Protein AF-A0A377V0X4-F1 (afdb_monomer)

Sequence (233 aa):
MSMSSIPSSSPGGKRYGWVEKIGNKVPHPFLLFIYLIAVLIAATAILSALNVGVQNPTDGSRVVVKNLLSVEGLHWFLPNVIKNFSGFAPLGAILALVLGAGFAERVGLLPALMVKMASHVSARYASYMVLFIAFFSHISSDAALVIMPPLGALMFLAVGRHPVAGLLAAIAGVGCGFTANLLIVTTDVLLSGISTEAAKVHRCLFARQRDRQLVLYGDLGDRSDARRRTDHR

Foldseek 3Di:
DDPPDDDPPDPPCPVVVVVVVVVVVDPDVVVVVVVVVVVLLVVLQVQQVVQDWDQQPQPRDTHTRHHCPDPVNVVVCPVCVVVCVVVQQLPVVLVVQCVVLVVCLVVVNLVVVLLVLLPDDELVCLLVSLLVSLLASCSNPPVSQVRSLQSQLVSQVVNVHHSVSRNVSSNVSVVVNNPPHPDDHSVNSNVVSVVVVVVVVVVVSVVSNVVRVVVVVVVVVVVVVVVVVVVPD

Solvent-accessible surface area (backbone atoms only — not comparable to full-atom values): 12883 Å² total; per-residue (Å²): 134,82,84,75,80,80,81,86,80,58,95,66,47,69,62,58,52,48,52,50,55,53,60,73,65,59,69,60,70,71,55,51,53,53,50,52,52,54,50,48,41,53,48,26,40,56,41,29,76,68,66,45,61,47,66,37,88,53,82,66,47,75,49,61,51,69,32,45,80,41,73,70,25,42,69,49,45,66,70,40,52,60,53,52,60,76,63,34,67,29,58,63,57,35,55,58,48,50,53,52,46,49,49,40,46,74,73,41,51,47,63,51,48,54,54,58,68,54,71,77,62,53,64,90,49,42,72,60,48,34,33,51,52,23,19,52,30,50,67,46,56,68,54,32,76,68,49,35,31,61,49,18,17,49,48,24,45,76,53,77,41,66,30,67,60,22,22,50,43,11,48,52,18,45,70,73,20,73,88,49,62,94,61,94,41,68,66,54,48,41,52,53,28,52,51,48,58,57,42,50,69,54,42,64,54,49,56,50,33,52,56,48,52,52,52,54,51,51,55,51,53,53,54,54,53,56,51,59,66,62,76,75,112

Nearest PDB structures (foldseek):
  4r0c-assembly1_C  TM=9.339E-01  e=1.356E-08  Alcanivorax borkumensis SK2
  4r0c-assembly1_B  TM=9.119E-01  e=3.317E-08  Alcanivorax borkumensis SK2
  4r1i-assembly1_B  TM=9.341E-01  e=1.983E-07  Neisseria gonorrhoeae FA19

Mean predicted aligned error: 11.99 Å

Structure (mmCIF, N/CA/C/O backbone):
data_AF-A0A377V0X4-F1
#
_entry.id   AF-A0A377V0X4-F1
#
loop_
_atom_site.group_PDB
_atom_site.id
_atom_site.type_symbol
_atom_site.label_atom_id
_atom_site.label_alt_id
_atom_site.label_comp_id
_atom_site.label_asym_id
_atom_site.label_entity_id
_atom_site.label_seq_id
_atom_site.pdbx_PDB_ins_code
_atom_site.Cartn_x
_atom_site.Cartn_y
_atom_site.Cartn_z
_atom_site.occupancy
_atom_site.B_iso_or_equiv
_atom_site.auth_seq_id
_atom_site.auth_comp_id
_atom_site.auth_asym_id
_atom_site.auth_atom_id
_atom_site.pdbx_PDB_model_num
ATOM 1 N N . MET A 1 1 ? -17.632 -39.925 18.065 1.00 40.75 1 MET A N 1
ATOM 2 C CA . MET A 1 1 ? -18.553 -38.920 17.494 1.00 40.75 1 MET A CA 1
ATOM 3 C C . MET A 1 1 ? -18.013 -38.531 16.132 1.00 40.75 1 MET A C 1
ATOM 5 O O . MET A 1 1 ? -16.917 -37.998 16.047 1.00 40.75 1 MET A O 1
ATOM 9 N N . SER A 1 2 ? -18.717 -38.964 15.088 1.00 37.25 2 SER A N 1
ATOM 10 C CA . SER A 1 2 ? -18.337 -38.825 13.681 1.00 37.25 2 SER A CA 1
ATOM 11 C C . SER A 1 2 ? -18.408 -37.356 13.265 1.00 37.25 2 SER A C 1
ATOM 13 O O . SER A 1 2 ? -19.436 -36.716 13.486 1.00 37.25 2 SER A O 1
ATOM 15 N N . MET A 1 3 ? -17.330 -36.815 12.694 1.00 44.06 3 MET A N 1
ATOM 16 C CA . MET A 1 3 ? -17.377 -35.511 12.039 1.00 44.06 3 MET A CA 1
ATOM 17 C C . MET A 1 3 ? -18.170 -35.658 10.744 1.00 44.06 3 MET A C 1
ATOM 19 O O . MET A 1 3 ? -17.654 -36.087 9.716 1.00 44.06 3 MET A O 1
ATOM 23 N N . SER A 1 4 ? -19.454 -35.319 10.822 1.00 51.53 4 SER A N 1
ATOM 24 C CA . SER A 1 4 ? -20.318 -35.122 9.669 1.00 51.53 4 SER A CA 1
ATOM 25 C C . SER A 1 4 ? -19.724 -34.027 8.784 1.00 51.53 4 SER A C 1
ATOM 27 O O . SER A 1 4 ? -19.672 -32.858 9.170 1.00 51.53 4 SER A O 1
ATOM 29 N N . SER A 1 5 ? -19.274 -34.426 7.599 1.00 52.75 5 SER A N 1
ATOM 30 C CA . SER A 1 5 ? -18.930 -33.552 6.484 1.00 52.75 5 SER A CA 1
ATOM 31 C C . SER A 1 5 ? -20.071 -32.569 6.220 1.00 52.75 5 SER A C 1
ATOM 33 O O . SER A 1 5 ? -21.156 -32.981 5.808 1.00 52.75 5 SER A O 1
ATOM 35 N N . ILE A 1 6 ? -19.831 -31.279 6.450 1.00 51.81 6 ILE A N 1
ATOM 36 C CA . ILE A 1 6 ? -20.745 -30.214 6.031 1.00 51.81 6 ILE A CA 1
ATOM 37 C C . ILE A 1 6 ? -20.727 -30.185 4.494 1.00 51.81 6 ILE A C 1
ATOM 39 O O . ILE A 1 6 ? -19.670 -29.922 3.916 1.00 51.81 6 ILE A O 1
ATOM 43 N N . PRO A 1 7 ? -21.850 -30.439 3.802 1.00 48.53 7 PRO A N 1
ATOM 44 C CA . PRO A 1 7 ? -21.904 -30.304 2.358 1.00 48.53 7 PRO A CA 1
ATOM 45 C C . PRO A 1 7 ? -22.056 -28.819 2.008 1.00 48.53 7 PRO A C 1
ATOM 47 O O . PRO A 1 7 ? -23.126 -28.238 2.174 1.00 48.53 7 PRO A O 1
ATOM 50 N N . SER A 1 8 ? -20.994 -28.182 1.510 1.00 46.62 8 SER A N 1
ATOM 51 C CA . SER A 1 8 ? -21.043 -26.802 1.011 1.00 46.62 8 SER A CA 1
ATOM 52 C C . SER A 1 8 ? -21.424 -26.758 -0.473 1.00 46.62 8 SER A C 1
ATOM 54 O O . SER A 1 8 ? -20.620 -26.453 -1.348 1.00 46.62 8 SER A O 1
ATOM 56 N N . SER A 1 9 ? -22.694 -27.014 -0.780 1.00 51.00 9 SER A N 1
ATOM 57 C CA . SER A 1 9 ? -23.254 -26.628 -2.083 1.00 51.00 9 SER A CA 1
ATOM 58 C C . SER A 1 9 ? -24.053 -25.334 -1.930 1.00 51.00 9 SER A C 1
ATOM 60 O O . SER A 1 9 ? -25.264 -25.338 -1.741 1.00 51.00 9 SER A O 1
ATOM 62 N N . SER A 1 10 ? -23.359 -24.190 -1.972 1.00 52.22 10 SER A N 1
ATOM 63 C CA . SER A 1 10 ? -24.029 -22.885 -2.034 1.00 52.22 10 SER A CA 1
ATOM 64 C C . SER A 1 10 ? -24.406 -22.549 -3.487 1.00 52.22 10 SER A C 1
ATOM 66 O O . SER A 1 10 ? -23.511 -22.470 -4.338 1.00 52.22 10 SER A O 1
ATOM 68 N N . PRO A 1 11 ? -25.689 -22.269 -3.797 1.00 51.50 11 PRO A N 1
ATOM 69 C CA . PRO A 1 11 ? -26.149 -21.844 -5.127 1.00 51.50 11 PRO A CA 1
ATOM 70 C C . PRO A 1 11 ? -25.527 -20.520 -5.626 1.00 51.50 11 PRO A C 1
ATOM 72 O O . PRO A 1 11 ? -25.654 -20.183 -6.802 1.00 51.50 11 PRO A O 1
ATOM 75 N N . GLY A 1 12 ? -24.809 -19.784 -4.764 1.00 53.12 12 GLY A N 1
ATOM 76 C CA . GLY A 1 12 ? -24.021 -18.589 -5.104 1.00 53.12 12 GLY A CA 1
ATOM 77 C C . GLY A 1 12 ? -22.589 -18.862 -5.599 1.00 53.12 12 GLY A C 1
ATOM 78 O O . GLY A 1 12 ? -21.872 -17.925 -5.957 1.00 53.12 12 GLY A O 1
ATOM 79 N N . GLY A 1 13 ? -22.157 -20.129 -5.656 1.00 60.53 13 GLY A N 1
ATOM 80 C CA . GLY A 1 13 ? -20.762 -20.532 -5.886 1.00 60.53 13 GLY A CA 1
ATOM 81 C C . GLY A 1 13 ? -20.146 -20.135 -7.234 1.00 60.53 13 GLY A C 1
ATOM 82 O O . GLY A 1 13 ? -18.925 -20.073 -7.350 1.00 60.53 13 GLY A O 1
ATOM 83 N N . LYS A 1 14 ? -20.947 -19.795 -8.255 1.00 72.38 14 LYS A N 1
ATOM 84 C CA . LYS A 1 14 ? -20.414 -19.413 -9.579 1.00 72.38 14 LYS A CA 1
ATOM 85 C C . LYS A 1 14 ? -19.680 -18.068 -9.571 1.00 72.38 14 LYS A C 1
ATOM 87 O O . LYS A 1 14 ? -18.659 -17.942 -10.239 1.00 72.38 14 LYS A O 1
ATOM 92 N N . ARG A 1 15 ? -20.181 -17.070 -8.828 1.00 80.25 15 ARG A N 1
ATOM 93 C CA . ARG A 1 15 ? -19.558 -15.733 -8.765 1.00 80.25 15 ARG A CA 1
ATOM 94 C C . ARG A 1 15 ? -18.300 -15.753 -7.901 1.00 80.25 15 ARG A C 1
ATOM 96 O O . ARG A 1 15 ? -17.260 -15.275 -8.337 1.00 80.25 15 ARG A O 1
ATOM 103 N N . TYR A 1 16 ? -18.374 -16.375 -6.726 1.00 85.56 16 TYR A N 1
ATOM 104 C CA . TYR A 1 16 ? -17.223 -16.504 -5.830 1.00 85.56 16 TYR A CA 1
ATOM 105 C C . TYR A 1 16 ? -16.128 -17.402 -6.420 1.00 85.56 16 TYR A C 1
ATOM 107 O O . TYR A 1 16 ? -14.963 -17.022 -6.395 1.00 85.56 16 TYR A O 1
ATOM 115 N N . GLY A 1 17 ? -16.494 -18.512 -7.072 1.00 86.69 17 GLY A N 1
ATOM 116 C CA . GLY A 1 17 ? -15.532 -19.372 -7.766 1.00 86.69 17 GLY A CA 1
ATOM 117 C C . GLY A 1 17 ? -14.870 -18.706 -8.979 1.00 86.69 17 GLY A C 1
ATOM 118 O O . GLY A 1 17 ? -13.757 -19.068 -9.349 1.00 86.69 17 GLY A O 1
ATOM 119 N N . TRP A 1 18 ? -15.514 -17.716 -9.608 1.00 88.75 18 TRP A N 1
ATOM 120 C CA . TRP A 1 18 ? -14.880 -16.899 -10.648 1.00 88.75 18 TRP A CA 1
ATOM 121 C C . TRP A 1 18 ? -13.838 -15.937 -10.061 1.00 88.75 18 TRP A C 1
ATOM 123 O O . TRP A 1 18 ? -12.730 -15.862 -10.590 1.00 88.75 18 TRP A O 1
ATOM 133 N N . VAL A 1 19 ? -14.154 -15.269 -8.942 1.00 87.75 19 VAL A N 1
ATOM 134 C CA . VAL A 1 19 ? -13.203 -14.405 -8.215 1.00 87.75 19 VAL A CA 1
ATOM 135 C C . VAL A 1 19 ? -11.989 -15.209 -7.748 1.00 87.75 19 VAL A C 1
ATOM 137 O O . VAL A 1 19 ? -10.859 -14.783 -7.962 1.00 87.75 19 VAL A O 1
ATOM 140 N N . GLU A 1 20 ? -12.212 -16.398 -7.189 1.00 89.56 20 GLU A N 1
ATOM 141 C CA . GLU A 1 20 ? -11.148 -17.303 -6.743 1.00 89.56 20 GLU A CA 1
ATOM 142 C C . GLU A 1 20 ? -10.238 -17.735 -7.901 1.00 89.56 20 GLU A C 1
ATOM 144 O O . GLU A 1 20 ? -9.014 -17.630 -7.817 1.00 89.56 20 GLU A O 1
ATOM 149 N N . LYS A 1 21 ? -10.828 -18.158 -9.027 1.00 88.06 21 LYS A N 1
ATOM 150 C CA . LYS A 1 21 ? -10.070 -18.555 -10.224 1.00 88.06 21 LYS A CA 1
ATOM 151 C C . LYS A 1 21 ? -9.228 -17.416 -10.787 1.00 88.06 21 LYS A C 1
ATOM 153 O O . LYS A 1 21 ? -8.117 -17.666 -11.248 1.00 88.06 21 LYS A O 1
ATOM 158 N N . ILE A 1 22 ? -9.748 -16.189 -10.786 1.00 89.44 22 ILE A N 1
ATOM 159 C CA . ILE A 1 22 ? -9.000 -15.017 -11.256 1.00 89.44 22 ILE A CA 1
ATOM 160 C C . ILE A 1 22 ? -7.889 -14.660 -10.279 1.00 89.44 22 ILE A C 1
ATOM 162 O O . ILE A 1 22 ? -6.759 -14.465 -10.721 1.00 89.44 22 ILE A O 1
ATOM 166 N N . GLY A 1 23 ? -8.184 -14.629 -8.977 1.00 85.44 23 GLY A N 1
ATOM 167 C CA . GLY A 1 23 ? -7.194 -14.352 -7.938 1.00 85.44 23 GLY A CA 1
ATOM 168 C C . GLY A 1 23 ? -6.009 -15.314 -8.006 1.00 85.44 23 GLY A C 1
ATOM 169 O O . GLY A 1 23 ? -4.866 -14.872 -8.037 1.00 85.44 23 GLY A O 1
ATOM 170 N N . ASN A 1 24 ? -6.276 -16.614 -8.165 1.00 90.62 24 ASN A N 1
ATOM 171 C CA . ASN A 1 24 ? -5.237 -17.646 -8.256 1.00 90.62 24 ASN A CA 1
ATOM 172 C C . ASN A 1 24 ? -4.423 -17.608 -9.559 1.00 90.62 24 ASN A C 1
ATOM 174 O O . ASN A 1 24 ? -3.370 -18.236 -9.644 1.00 90.62 24 ASN A O 1
ATOM 178 N N . LYS A 1 25 ? -4.901 -16.907 -10.594 1.00 89.81 25 LYS A N 1
ATOM 179 C CA . LYS A 1 25 ? -4.206 -16.812 -11.884 1.00 89.81 25 LYS A CA 1
ATOM 180 C C . LYS A 1 25 ? -3.171 -15.690 -11.911 1.00 89.81 25 LYS A C 1
ATOM 182 O O . LYS A 1 25 ? -2.279 -15.717 -12.758 1.00 89.81 25 LYS A O 1
ATOM 187 N N . VAL A 1 26 ? -3.293 -14.699 -11.028 1.00 87.94 26 VAL A N 1
ATOM 188 C CA . VAL A 1 26 ? -2.346 -13.584 -10.960 1.00 87.94 26 VAL A CA 1
ATOM 189 C C . VAL A 1 26 ? -1.051 -14.086 -10.314 1.00 87.94 26 VAL A C 1
ATOM 191 O O . VAL A 1 26 ? -1.073 -14.500 -9.155 1.00 87.94 26 VAL A O 1
ATOM 194 N N . PRO A 1 27 ? 0.085 -14.082 -11.036 1.00 90.56 27 PRO A N 1
ATOM 195 C CA . PRO A 1 27 ? 1.351 -14.492 -10.454 1.00 90.56 27 PRO A CA 1
ATOM 196 C C . PRO A 1 27 ? 1.797 -13.475 -9.402 1.00 90.56 27 PRO A C 1
ATOM 198 O O . PRO A 1 27 ? 1.398 -12.309 -9.423 1.00 90.56 27 PRO A O 1
ATOM 201 N N . HIS A 1 28 ? 2.666 -13.920 -8.497 1.00 92.38 28 HIS A N 1
ATOM 202 C CA . HIS A 1 28 ? 3.213 -13.080 -7.437 1.00 92.38 28 HIS A CA 1
ATOM 203 C C . HIS A 1 28 ? 3.726 -11.731 -7.997 1.00 92.38 28 HIS A C 1
ATOM 205 O O . HIS A 1 28 ? 4.440 -11.746 -9.004 1.00 92.38 28 HIS A O 1
ATOM 211 N N . PRO A 1 29 ? 3.440 -10.571 -7.365 1.00 90.56 29 PRO A N 1
ATOM 212 C CA . PRO A 1 29 ? 3.790 -9.253 -7.910 1.00 90.56 29 PRO A CA 1
ATOM 213 C C . PRO A 1 29 ? 5.262 -9.098 -8.315 1.00 90.56 29 PRO A C 1
ATOM 215 O O . PRO A 1 29 ? 5.567 -8.505 -9.344 1.00 90.56 29 PRO A O 1
ATOM 218 N N . PHE A 1 30 ? 6.183 -9.699 -7.559 1.00 92.75 30 PHE A N 1
ATOM 219 C CA . PHE A 1 30 ? 7.605 -9.757 -7.923 1.00 92.75 30 PHE A CA 1
ATOM 220 C C . PHE A 1 30 ? 7.853 -10.392 -9.306 1.00 92.75 30 PHE A C 1
ATOM 222 O O . PHE A 1 30 ? 8.629 -9.864 -10.100 1.00 92.75 30 PHE A O 1
ATOM 229 N N . LEU A 1 31 ? 7.162 -11.493 -9.624 1.00 94.25 31 LEU A N 1
ATOM 230 C CA . LEU A 1 31 ? 7.272 -12.155 -10.925 1.00 94.25 31 LEU A CA 1
ATOM 231 C C . LEU A 1 31 ? 6.693 -11.290 -12.043 1.00 94.25 31 LEU A C 1
ATOM 233 O O . LEU A 1 31 ? 7.264 -11.266 -13.128 1.00 94.25 31 LEU A O 1
ATOM 237 N N . LEU A 1 32 ? 5.618 -10.535 -11.779 1.00 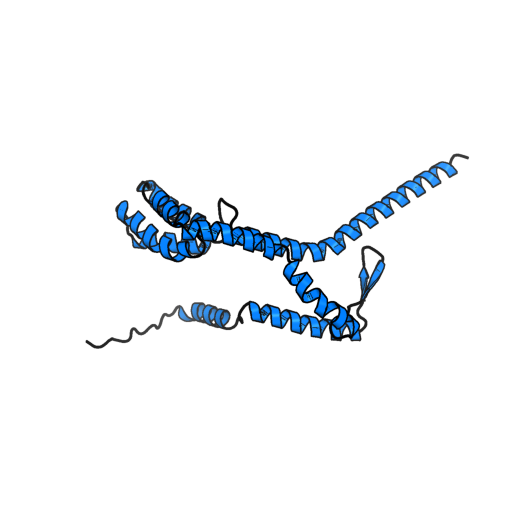93.19 32 LEU A N 1
ATOM 238 C CA . LEU A 1 32 ? 5.087 -9.579 -12.756 1.00 93.19 32 LEU A CA 1
ATOM 239 C C . LEU A 1 32 ? 6.164 -8.579 -13.188 1.00 93.19 32 LEU A C 1
ATOM 241 O O . LEU A 1 32 ? 6.347 -8.379 -14.384 1.00 93.19 32 LEU A O 1
ATOM 245 N N . PHE A 1 33 ? 6.934 -8.012 -12.254 1.00 92.94 33 PHE A N 1
ATOM 246 C CA . PHE A 1 33 ? 8.030 -7.100 -12.604 1.00 92.94 33 PHE A CA 1
ATOM 247 C C . PHE A 1 33 ? 9.149 -7.782 -13.400 1.00 92.94 33 PHE A C 1
ATOM 249 O O . PHE A 1 33 ? 9.648 -7.191 -14.356 1.00 92.94 33 PHE A O 1
ATOM 256 N N . ILE A 1 34 ? 9.509 -9.027 -13.068 1.00 94.31 34 ILE A N 1
ATOM 257 C CA . ILE A 1 34 ? 10.482 -9.803 -13.856 1.00 94.31 34 ILE A CA 1
ATOM 258 C C . ILE A 1 34 ? 9.976 -10.003 -15.288 1.00 94.31 34 ILE A C 1
ATOM 260 O O . ILE A 1 34 ? 10.723 -9.766 -16.239 1.00 94.31 34 ILE A O 1
ATOM 264 N N . TYR A 1 35 ? 8.707 -10.383 -15.458 1.00 94.94 35 TYR A N 1
ATOM 265 C CA . TYR A 1 35 ? 8.103 -10.526 -16.780 1.00 94.94 35 TYR A CA 1
ATOM 266 C C . TYR A 1 35 ? 8.076 -9.198 -17.538 1.00 94.94 35 TYR A C 1
ATOM 268 O O . TYR A 1 35 ? 8.421 -9.178 -18.715 1.00 94.94 35 TYR A O 1
ATOM 276 N N . LEU A 1 36 ? 7.748 -8.083 -16.878 1.00 94.38 36 LEU A N 1
ATOM 277 C CA . LEU A 1 36 ? 7.788 -6.755 -17.495 1.00 94.38 36 LEU A CA 1
ATOM 278 C C . LEU A 1 36 ? 9.197 -6.390 -17.978 1.00 94.38 36 LEU A C 1
ATOM 280 O O . LEU A 1 36 ? 9.339 -5.895 -19.092 1.00 94.38 36 LEU A O 1
ATOM 284 N N . ILE A 1 37 ? 10.238 -6.656 -17.182 1.00 93.12 37 ILE A N 1
ATOM 285 C CA . ILE A 1 37 ? 11.632 -6.401 -17.577 1.00 93.12 37 ILE A CA 1
ATOM 286 C C . ILE A 1 37 ? 12.022 -7.283 -18.768 1.00 93.12 37 ILE A C 1
ATOM 288 O O . ILE A 1 37 ? 12.584 -6.780 -19.738 1.00 93.12 37 ILE A O 1
ATOM 292 N N . ALA A 1 38 ? 11.693 -8.576 -18.736 1.00 93.88 38 ALA A N 1
ATOM 293 C CA . ALA A 1 38 ? 11.993 -9.495 -19.833 1.00 93.88 38 ALA A CA 1
ATOM 294 C C . ALA A 1 38 ? 11.293 -9.074 -21.138 1.00 93.88 38 ALA A C 1
ATOM 296 O O . ALA A 1 38 ? 11.922 -9.014 -22.196 1.00 93.88 38 ALA A O 1
ATOM 297 N N . VAL A 1 39 ? 10.010 -8.711 -21.052 1.00 95.69 39 VAL A N 1
ATOM 298 C CA . VAL A 1 39 ? 9.235 -8.186 -22.183 1.00 95.69 39 VAL A CA 1
ATOM 299 C C . VAL A 1 39 ? 9.822 -6.867 -22.682 1.00 95.69 39 VAL A C 1
ATOM 301 O O . VAL A 1 39 ? 9.934 -6.688 -23.890 1.00 95.69 39 VAL A O 1
ATOM 304 N N . LEU A 1 40 ? 10.250 -5.963 -21.797 1.00 93.94 40 LEU A N 1
ATOM 305 C CA . LEU A 1 40 ? 10.889 -4.699 -22.177 1.00 93.94 40 LEU A CA 1
ATOM 306 C C . LEU A 1 40 ? 12.206 -4.930 -22.931 1.00 93.94 40 LEU A C 1
ATOM 308 O O . LEU A 1 40 ? 12.454 -4.297 -23.957 1.00 93.94 40 LEU A O 1
ATOM 312 N N . ILE A 1 41 ? 13.044 -5.853 -22.456 1.00 92.81 41 ILE A N 1
ATOM 313 C CA . ILE A 1 41 ? 14.300 -6.225 -23.118 1.00 92.81 41 ILE A CA 1
ATOM 314 C C . ILE A 1 41 ? 14.014 -6.776 -24.524 1.00 92.81 41 ILE A C 1
ATOM 316 O O . ILE A 1 41 ? 14.609 -6.316 -25.498 1.00 92.81 41 ILE A O 1
ATOM 320 N N . ALA A 1 42 ? 13.049 -7.690 -24.660 1.00 93.44 42 ALA A N 1
ATOM 321 C CA . ALA A 1 42 ? 12.654 -8.233 -25.960 1.00 93.44 42 ALA A CA 1
ATOM 322 C C . ALA A 1 42 ? 12.056 -7.158 -26.889 1.00 93.44 42 ALA A C 1
ATOM 324 O O . ALA A 1 42 ? 12.431 -7.056 -28.057 1.00 93.44 42 ALA A O 1
ATOM 325 N N . ALA A 1 43 ? 11.161 -6.315 -26.371 1.00 92.88 43 ALA A N 1
ATOM 326 C CA . ALA A 1 43 ? 10.513 -5.254 -27.133 1.00 92.88 43 ALA A CA 1
ATOM 327 C C . ALA A 1 43 ? 11.522 -4.209 -27.631 1.00 92.88 43 ALA A C 1
ATOM 329 O O . ALA A 1 43 ? 11.465 -3.809 -28.792 1.00 92.88 43 ALA A O 1
ATOM 330 N N . THR A 1 44 ? 12.474 -3.793 -26.789 1.00 92.12 44 THR A N 1
ATOM 331 C CA . THR A 1 44 ? 13.528 -2.849 -27.196 1.00 92.12 44 THR A CA 1
ATOM 332 C C . THR A 1 44 ? 14.441 -3.433 -28.271 1.00 92.12 44 THR A C 1
ATOM 334 O O . THR A 1 44 ? 14.818 -2.704 -29.187 1.00 92.12 44 THR A O 1
ATOM 337 N N . ALA A 1 45 ? 14.737 -4.736 -28.229 1.00 89.44 45 ALA A N 1
ATOM 338 C CA . ALA A 1 45 ? 15.505 -5.409 -29.274 1.00 89.44 45 ALA A CA 1
ATOM 339 C C . ALA A 1 45 ? 14.767 -5.427 -30.624 1.00 89.44 45 ALA A C 1
ATOM 341 O O . ALA A 1 45 ? 15.345 -5.045 -31.642 1.00 89.44 45 ALA A O 1
ATOM 342 N N . ILE A 1 46 ? 13.480 -5.793 -30.632 1.00 91.06 46 ILE A N 1
ATOM 343 C CA . ILE A 1 46 ? 12.660 -5.857 -31.855 1.00 91.06 46 ILE A CA 1
ATOM 344 C C . ILE A 1 46 ? 12.448 -4.459 -32.452 1.00 91.06 46 ILE A C 1
ATOM 346 O O . ILE A 1 46 ? 12.678 -4.242 -33.640 1.00 91.06 46 ILE A O 1
ATOM 350 N N . LEU A 1 47 ? 12.036 -3.485 -31.636 1.00 89.25 47 LEU A N 1
ATOM 351 C CA . LEU A 1 47 ? 11.740 -2.127 -32.104 1.00 89.25 47 LEU A CA 1
ATOM 352 C C . LEU A 1 47 ? 12.992 -1.390 -32.596 1.00 89.25 47 LEU A C 1
ATOM 354 O O . LEU A 1 47 ? 12.915 -0.616 -33.551 1.00 89.25 47 LEU A O 1
ATOM 358 N N . SER A 1 48 ? 14.144 -1.642 -31.968 1.00 88.81 48 SER A N 1
ATOM 359 C CA . SER A 1 48 ? 15.423 -1.091 -32.418 1.00 88.81 48 SER A CA 1
ATOM 360 C C . SER A 1 48 ? 15.869 -1.718 -33.745 1.00 88.81 48 SER A C 1
ATOM 362 O O . SER A 1 48 ? 16.297 -0.988 -34.636 1.00 88.81 48 SER A O 1
ATOM 364 N N . ALA A 1 49 ? 15.669 -3.030 -33.943 1.00 85.56 49 ALA A N 1
ATOM 365 C CA . ALA A 1 49 ? 15.955 -3.697 -35.219 1.00 85.56 49 ALA A CA 1
ATOM 366 C C . ALA A 1 49 ? 15.115 -3.137 -36.384 1.00 85.56 49 ALA A C 1
ATOM 368 O O . ALA A 1 49 ? 15.601 -3.011 -37.506 1.00 85.56 49 ALA A O 1
ATOM 369 N N . LEU A 1 50 ? 13.874 -2.730 -36.105 1.00 88.44 50 LEU A N 1
ATOM 370 C CA . LEU A 1 50 ? 12.983 -2.071 -37.065 1.00 88.44 50 LEU A CA 1
ATOM 371 C C . LEU A 1 50 ? 13.276 -0.566 -37.252 1.00 88.44 50 LEU A C 1
ATOM 373 O O . LEU A 1 50 ? 12.553 0.107 -37.984 1.00 88.44 50 LEU A O 1
ATOM 377 N N . ASN A 1 51 ? 14.315 -0.018 -36.605 1.00 82.75 51 ASN A N 1
ATOM 378 C CA . ASN A 1 51 ? 14.689 1.405 -36.642 1.00 82.75 51 ASN A CA 1
ATOM 379 C C . ASN A 1 51 ? 13.531 2.370 -36.306 1.00 82.75 51 ASN A C 1
ATOM 381 O O . ASN A 1 51 ? 13.449 3.498 -36.821 1.00 82.75 51 ASN A O 1
ATOM 385 N N . VAL A 1 52 ? 12.642 1.934 -35.406 1.00 81.88 52 VAL A N 1
ATOM 386 C CA . VAL A 1 52 ? 11.504 2.732 -34.945 1.00 81.88 52 VAL A CA 1
ATOM 387 C C . VAL A 1 52 ? 12.030 3.956 -34.202 1.00 81.88 52 VAL A C 1
ATOM 389 O O . VAL A 1 52 ? 12.780 3.858 -33.227 1.00 81.88 52 VAL A O 1
ATOM 392 N N . GLY A 1 53 ? 11.636 5.133 -34.681 1.00 80.12 53 GLY A N 1
ATOM 393 C CA . GLY A 1 53 ? 11.975 6.400 -34.056 1.00 80.12 53 GLY A CA 1
ATOM 394 C C . GLY A 1 53 ? 10.828 7.386 -34.180 1.00 80.12 53 GLY A C 1
ATOM 395 O O . GLY A 1 53 ? 10.143 7.427 -35.199 1.00 80.12 53 GLY A O 1
ATOM 396 N N . VAL A 1 54 ? 10.638 8.179 -33.133 1.00 80.81 54 VAL A N 1
ATOM 397 C CA . VAL A 1 54 ? 9.599 9.208 -33.056 1.00 80.81 54 VAL A CA 1
ATOM 398 C C . VAL A 1 54 ? 10.292 10.563 -32.967 1.00 80.81 54 VAL A C 1
ATOM 400 O O . VAL A 1 54 ? 11.294 10.706 -32.265 1.00 80.81 54 VAL A O 1
ATOM 403 N N . GLN A 1 55 ? 9.800 11.562 -33.700 1.00 76.81 55 GLN A N 1
ATOM 404 C CA . GLN A 1 55 ? 10.283 12.929 -33.515 1.00 76.81 55 GLN A CA 1
ATOM 405 C C . GLN A 1 55 ? 9.827 13.442 -32.159 1.00 76.81 55 GLN A C 1
ATOM 407 O O . GLN A 1 55 ? 8.643 13.375 -31.828 1.00 76.81 55 GLN A O 1
ATOM 412 N N . ASN A 1 56 ? 10.762 13.977 -31.382 1.00 73.50 56 ASN A N 1
ATOM 413 C CA . ASN A 1 56 ? 10.402 14.641 -30.150 1.00 73.50 56 ASN A CA 1
ATOM 414 C C . ASN A 1 56 ? 9.595 15.904 -30.494 1.00 73.50 56 ASN A C 1
ATOM 416 O O . ASN A 1 56 ? 10.136 16.799 -31.150 1.00 73.50 56 ASN A O 1
ATOM 420 N N . PRO A 1 57 ? 8.335 16.020 -30.040 1.00 69.12 57 PRO A N 1
ATOM 421 C CA . PRO A 1 57 ? 7.528 17.217 -30.267 1.00 69.12 57 PRO A CA 1
ATOM 422 C C . PRO A 1 57 ? 8.103 18.438 -29.546 1.00 69.12 57 PRO A C 1
ATOM 424 O O . PRO A 1 57 ? 7.733 19.563 -29.864 1.00 69.12 57 PRO A O 1
ATOM 427 N N . THR A 1 58 ? 9.007 18.223 -28.581 1.00 66.06 58 THR A N 1
ATOM 428 C CA . THR A 1 58 ? 9.827 19.293 -28.041 1.00 66.06 58 THR A CA 1
ATOM 429 C C . THR A 1 58 ? 10.813 19.737 -29.085 1.00 66.06 58 THR A C 1
ATOM 431 O O . THR A 1 58 ? 10.551 20.753 -29.676 1.00 66.06 58 THR A O 1
ATOM 434 N N . ASP A 1 59 ? 11.918 19.027 -29.306 1.00 69.44 59 ASP A N 1
ATOM 435 C CA . ASP A 1 59 ? 13.164 19.505 -29.913 1.00 69.44 59 ASP A CA 1
ATOM 436 C C . ASP A 1 59 ? 13.314 19.143 -31.401 1.00 69.44 59 ASP A C 1
ATOM 438 O O . ASP A 1 59 ? 14.276 19.552 -32.048 1.00 69.44 59 ASP A O 1
ATOM 442 N N . GLY A 1 60 ? 12.347 18.432 -31.990 1.00 68.38 60 GLY A N 1
ATOM 443 C CA . GLY A 1 60 ? 12.403 17.962 -33.382 1.00 68.38 60 GLY A CA 1
ATOM 444 C C . GLY A 1 60 ? 13.487 16.906 -33.630 1.00 68.38 60 GLY A C 1
ATOM 445 O O . GLY A 1 60 ? 13.625 16.410 -34.746 1.00 68.38 60 GLY A O 1
ATOM 446 N N . SER A 1 61 ? 14.246 16.540 -32.592 1.00 76.06 61 SER A N 1
ATOM 447 C CA . SER A 1 61 ? 15.246 15.481 -32.628 1.00 76.06 61 SER A CA 1
ATOM 448 C C . SER A 1 61 ? 14.558 14.120 -32.756 1.00 76.06 61 SER A C 1
ATOM 450 O O . SER A 1 61 ? 13.476 13.885 -32.209 1.00 76.06 61 SER A O 1
ATOM 452 N N . ARG A 1 62 ? 15.166 13.203 -33.513 1.00 76.81 62 ARG A N 1
ATOM 453 C CA . ARG A 1 62 ? 14.647 11.839 -33.658 1.00 76.81 62 ARG A CA 1
ATOM 454 C C . ARG A 1 62 ? 15.040 11.026 -32.425 1.00 76.81 62 ARG A C 1
ATOM 456 O O . ARG A 1 62 ? 16.216 10.735 -32.226 1.00 76.81 62 ARG A O 1
ATOM 463 N N . VAL A 1 63 ? 14.059 10.636 -31.616 1.00 81.69 63 VAL A N 1
ATOM 464 C CA . VAL A 1 63 ? 14.254 9.723 -30.484 1.00 81.69 63 VAL A CA 1
ATOM 465 C C . VAL A 1 63 ? 14.149 8.301 -31.015 1.00 81.69 63 VAL A C 1
ATOM 467 O O . VAL A 1 63 ? 13.085 7.876 -31.464 1.00 81.69 63 VAL A O 1
ATOM 470 N N . VAL A 1 64 ? 15.267 7.579 -31.000 1.00 84.38 64 VAL A N 1
ATOM 471 C CA . VAL A 1 64 ? 15.356 6.189 -31.469 1.00 84.38 64 VAL A CA 1
ATOM 472 C C . VAL A 1 64 ? 15.305 5.243 -30.273 1.00 84.38 64 VAL A C 1
ATOM 474 O O . VAL A 1 64 ? 15.849 5.544 -29.207 1.00 84.38 64 VAL A O 1
ATOM 477 N N . VAL A 1 65 ? 14.655 4.092 -30.447 1.00 85.62 65 VAL A N 1
ATOM 478 C CA . VAL A 1 65 ? 14.624 3.044 -29.423 1.00 85.62 65 VAL A CA 1
ATOM 479 C C . VAL A 1 65 ? 16.027 2.467 -29.220 1.00 85.62 65 VAL A C 1
ATOM 481 O O . VAL A 1 65 ? 16.657 1.983 -30.161 1.00 85.62 65 VAL A O 1
ATOM 484 N N . LYS A 1 66 ? 16.507 2.497 -27.972 1.00 86.12 66 LYS A N 1
ATOM 485 C CA . LYS A 1 66 ? 17.788 1.901 -27.581 1.00 86.12 66 LYS A CA 1
ATOM 486 C C . LYS A 1 66 ? 17.595 0.431 -27.224 1.00 86.12 66 LYS A C 1
ATOM 488 O O . LYS A 1 66 ? 16.820 0.120 -26.324 1.00 86.12 66 LYS A O 1
ATOM 493 N N . ASN A 1 67 ? 18.311 -0.452 -27.911 1.00 90.31 67 ASN A N 1
ATOM 494 C CA . ASN A 1 67 ? 18.320 -1.878 -27.605 1.00 90.31 67 ASN A CA 1
ATOM 495 C C . ASN A 1 67 ? 19.084 -2.145 -26.298 1.00 90.31 67 ASN A C 1
ATOM 497 O O . ASN A 1 67 ? 20.255 -1.790 -26.191 1.00 90.31 67 ASN A O 1
ATOM 501 N N . LEU A 1 68 ? 18.444 -2.795 -25.325 1.00 87.94 68 LEU A N 1
ATOM 502 C CA . LEU A 1 68 ? 19.079 -3.162 -24.054 1.00 87.94 68 LEU A CA 1
ATOM 503 C C . LEU A 1 68 ? 20.004 -4.388 -24.162 1.00 87.94 68 LEU A C 1
ATOM 505 O O . LEU A 1 68 ? 20.887 -4.540 -23.324 1.00 87.94 68 LEU A O 1
ATOM 509 N N . LEU A 1 69 ? 19.835 -5.237 -25.184 1.00 89.25 69 LEU A N 1
ATOM 510 C CA . LEU A 1 69 ? 20.688 -6.410 -25.441 1.00 89.25 69 LEU A CA 1
ATOM 511 C C . LEU A 1 69 ? 21.956 -6.089 -26.241 1.00 89.25 69 LEU A C 1
ATOM 513 O O . LEU A 1 69 ? 22.791 -6.970 -26.436 1.00 89.25 69 LEU A O 1
ATOM 517 N N . SER A 1 70 ? 22.105 -4.861 -26.747 1.00 89.88 70 SER A N 1
ATOM 518 C CA . SER A 1 70 ? 23.336 -4.471 -27.434 1.00 89.88 70 SER A CA 1
ATOM 519 C C . SER A 1 70 ? 24.500 -4.368 -26.443 1.00 89.88 70 SER A C 1
ATOM 521 O O . SER A 1 70 ? 24.293 -4.229 -25.237 1.00 89.88 70 SER A O 1
ATOM 523 N N . VAL A 1 71 ? 25.738 -4.388 -26.949 1.00 89.31 71 VAL A N 1
ATOM 524 C CA . VAL A 1 71 ? 26.942 -4.201 -26.119 1.00 89.31 71 VAL A CA 1
ATOM 525 C C . VAL A 1 71 ? 26.842 -2.892 -25.327 1.00 89.31 71 VAL A C 1
ATOM 527 O O . VAL A 1 71 ? 26.985 -2.889 -24.108 1.00 89.31 71 VAL A O 1
ATOM 530 N N . GLU A 1 72 ? 26.484 -1.794 -25.992 1.00 87.19 72 GLU A N 1
ATOM 531 C CA . GLU A 1 72 ? 26.251 -0.493 -25.351 1.00 87.19 72 GLU A CA 1
ATOM 532 C C . GLU A 1 72 ? 25.104 -0.533 -24.327 1.00 87.19 72 GLU A C 1
ATOM 534 O O . GLU A 1 72 ? 25.212 0.051 -23.248 1.00 87.19 72 GLU A O 1
ATOM 539 N N . GLY A 1 73 ? 24.017 -1.245 -24.644 1.00 87.94 73 GLY A N 1
ATOM 540 C CA . GLY A 1 73 ? 22.861 -1.429 -23.770 1.00 87.94 73 GLY A CA 1
ATOM 541 C C . GLY A 1 73 ? 23.211 -2.170 -22.483 1.00 87.94 73 GLY A C 1
ATOM 542 O O . GLY A 1 73 ? 22.812 -1.729 -21.408 1.00 87.94 73 GLY A O 1
ATOM 543 N N . LEU A 1 74 ? 24.025 -3.225 -22.564 1.00 89.81 74 LEU A N 1
ATOM 544 C CA . LEU A 1 74 ? 24.519 -3.981 -21.411 1.00 89.81 74 LEU A CA 1
ATOM 545 C C . LEU A 1 74 ? 25.516 -3.172 -20.574 1.00 89.81 74 LEU A C 1
ATOM 547 O O . LEU A 1 74 ? 25.401 -3.149 -19.347 1.00 89.81 74 LEU A O 1
ATOM 551 N N . HIS A 1 75 ? 26.440 -2.455 -21.224 1.00 91.19 75 HIS A N 1
ATOM 552 C CA . HIS A 1 75 ? 27.367 -1.535 -20.555 1.00 91.19 75 HIS A CA 1
ATOM 553 C C . HIS A 1 75 ? 26.642 -0.402 -19.825 1.00 91.19 75 HIS A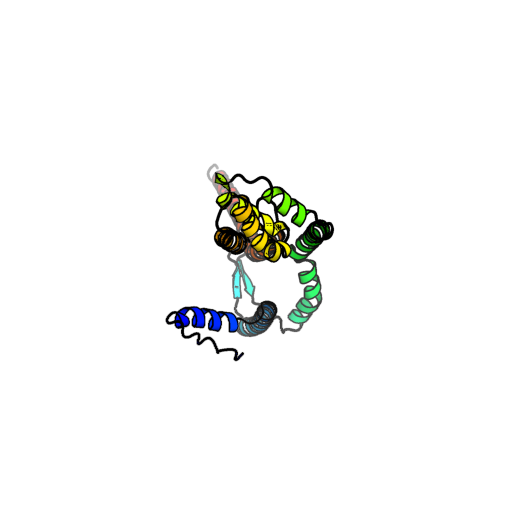 C 1
ATOM 555 O O . HIS A 1 75 ? 27.129 0.084 -18.806 1.00 91.19 75 HIS A O 1
ATOM 561 N N . TRP A 1 76 ? 25.472 0.009 -20.311 1.00 89.50 76 TRP A N 1
ATOM 562 C CA . TRP A 1 76 ? 24.614 0.944 -19.599 1.00 89.50 76 TRP A CA 1
ATOM 563 C C . TRP A 1 76 ? 23.785 0.248 -18.510 1.00 89.50 76 TRP A C 1
ATOM 565 O O . TRP A 1 76 ? 23.718 0.747 -17.389 1.00 89.50 76 TRP A O 1
ATOM 575 N N . PHE A 1 77 ? 23.173 -0.900 -18.799 1.00 90.25 77 PHE A N 1
ATOM 576 C CA . PHE A 1 77 ? 22.249 -1.588 -17.897 1.00 90.25 77 PHE A CA 1
ATOM 577 C C . PHE A 1 77 ? 22.942 -2.049 -16.613 1.00 90.25 77 PHE A C 1
ATOM 579 O O . PHE A 1 77 ? 22.537 -1.622 -15.533 1.00 90.25 77 PHE A O 1
ATOM 586 N N . LEU A 1 78 ? 24.008 -2.852 -16.710 1.00 89.25 78 LEU A N 1
ATOM 587 C CA . LEU A 1 78 ? 24.634 -3.506 -15.551 1.00 89.25 78 LEU A CA 1
ATOM 588 C C . LEU A 1 78 ? 25.067 -2.502 -14.460 1.00 89.25 78 LEU A C 1
ATOM 590 O O . LEU A 1 78 ? 24.680 -2.690 -13.305 1.00 89.25 78 LEU A O 1
ATOM 594 N N . PRO A 1 79 ? 25.791 -1.408 -14.777 1.00 89.38 79 PRO A N 1
ATOM 595 C CA . PRO A 1 79 ? 26.191 -0.426 -13.767 1.00 89.38 79 PRO A CA 1
ATOM 596 C C . PRO A 1 79 ? 25.019 0.401 -13.231 1.00 89.38 79 PRO A C 1
ATOM 598 O O . PRO A 1 79 ? 25.030 0.822 -12.073 1.00 89.38 79 PRO A O 1
ATOM 601 N N . ASN A 1 80 ? 23.997 0.654 -14.058 1.00 91.50 80 ASN A N 1
ATOM 602 C CA . ASN A 1 80 ? 22.858 1.468 -13.644 1.00 91.50 80 ASN A CA 1
ATOM 603 C C . ASN A 1 80 ? 21.814 0.682 -12.844 1.00 91.50 80 ASN A C 1
ATOM 605 O O . ASN A 1 80 ? 21.026 1.322 -12.161 1.00 91.50 80 ASN A O 1
ATOM 609 N N . VAL A 1 81 ? 21.809 -0.658 -12.838 1.00 91.44 81 VAL A N 1
ATOM 610 C CA . VAL A 1 81 ? 20.865 -1.449 -12.017 1.00 91.44 81 VAL A CA 1
ATOM 611 C C . VAL A 1 81 ? 20.952 -1.059 -10.538 1.00 91.44 81 VAL A C 1
ATOM 613 O O . VAL A 1 81 ? 19.933 -0.727 -9.933 1.00 91.44 81 VAL A O 1
ATOM 616 N N . ILE A 1 82 ? 22.162 -1.025 -9.970 1.00 90.75 82 ILE A N 1
ATOM 617 C CA . ILE A 1 82 ? 22.365 -0.665 -8.557 1.00 90.75 82 ILE A CA 1
ATOM 618 C C . ILE A 1 82 ? 21.988 0.800 -8.325 1.00 90.75 82 ILE A C 1
ATOM 620 O O . ILE A 1 82 ? 21.268 1.106 -7.379 1.00 90.75 82 ILE A O 1
ATOM 624 N N . LYS A 1 83 ? 22.414 1.696 -9.223 1.00 89.94 83 LYS A N 1
ATOM 625 C CA . LYS A 1 83 ? 22.123 3.133 -9.134 1.00 89.94 83 LYS A CA 1
ATOM 626 C C . LYS A 1 83 ? 20.622 3.432 -9.210 1.00 89.94 83 LYS A C 1
ATOM 628 O O . LYS A 1 83 ? 20.138 4.297 -8.487 1.00 89.94 83 LYS A O 1
ATOM 633 N N . ASN A 1 84 ? 19.890 2.719 -10.062 1.00 90.69 84 ASN A N 1
ATOM 634 C CA . ASN A 1 84 ? 18.443 2.845 -10.209 1.00 90.69 84 ASN A CA 1
ATOM 635 C C . ASN A 1 84 ? 17.722 2.318 -8.969 1.00 90.69 84 ASN A C 1
ATOM 637 O O . ASN A 1 84 ? 16.774 2.948 -8.516 1.00 90.69 84 ASN A O 1
ATOM 641 N N . PHE A 1 85 ? 18.186 1.201 -8.399 1.00 90.38 85 PHE A N 1
ATOM 642 C CA . PHE A 1 85 ? 17.629 0.655 -7.164 1.00 90.38 85 PHE A CA 1
ATOM 643 C C . PHE A 1 85 ? 17.857 1.594 -5.972 1.00 90.38 85 PHE A C 1
ATOM 645 O O . PHE A 1 85 ? 16.905 1.969 -5.295 1.00 90.38 85 PHE A O 1
ATOM 652 N N . SER A 1 86 ? 19.099 2.032 -5.739 1.00 90.19 86 SER A N 1
ATOM 653 C CA . SER A 1 86 ? 19.433 2.900 -4.603 1.00 90.19 86 SER A CA 1
ATOM 654 C C . SER A 1 86 ? 18.914 4.332 -4.767 1.00 90.19 86 SER A C 1
ATOM 656 O O . SER A 1 86 ? 18.647 5.007 -3.779 1.00 90.19 86 SER A O 1
ATOM 658 N N . GLY A 1 87 ? 18.788 4.810 -6.008 1.00 87.50 87 GLY A N 1
ATOM 659 C CA . GLY A 1 87 ? 18.244 6.126 -6.348 1.00 87.50 87 GLY A CA 1
ATOM 660 C C . GLY A 1 87 ? 16.718 6.172 -6.431 1.00 87.50 87 GLY A C 1
ATOM 661 O O . GLY A 1 87 ? 16.161 7.237 -6.703 1.00 87.50 87 GLY A O 1
ATOM 662 N N . PHE A 1 88 ? 16.038 5.043 -6.217 1.00 88.44 88 PHE A N 1
ATOM 663 C CA . PHE A 1 88 ? 14.585 4.965 -6.238 1.00 88.44 88 PHE A CA 1
ATOM 664 C C . PHE A 1 88 ? 14.014 5.724 -5.035 1.00 88.44 88 PHE A C 1
ATOM 666 O O . PHE A 1 88 ? 14.093 5.255 -3.898 1.00 88.44 88 PHE A O 1
ATOM 673 N N . ALA A 1 89 ? 13.426 6.900 -5.279 1.00 83.94 89 ALA A N 1
ATOM 674 C CA . ALA A 1 89 ? 12.963 7.804 -4.223 1.00 83.94 89 ALA A CA 1
ATOM 675 C C . ALA A 1 89 ? 12.068 7.152 -3.143 1.00 83.94 89 ALA A C 1
ATOM 677 O O . ALA A 1 89 ? 12.269 7.459 -1.965 1.00 83.94 89 ALA A O 1
ATOM 678 N N . PRO A 1 90 ? 11.134 6.230 -3.472 1.00 89.12 90 PRO A N 1
ATOM 679 C CA . PRO A 1 90 ? 10.319 5.558 -2.457 1.00 89.12 90 PRO A CA 1
ATOM 680 C C . PRO A 1 90 ? 11.134 4.758 -1.442 1.00 89.12 90 PRO A C 1
ATOM 682 O O . PRO A 1 90 ? 10.720 4.671 -0.291 1.00 89.12 90 PRO A O 1
ATOM 685 N N . LEU A 1 91 ? 12.270 4.174 -1.848 1.00 90.25 91 LEU A N 1
ATOM 686 C CA . LEU A 1 91 ? 13.024 3.209 -1.045 1.00 90.25 91 LEU A CA 1
ATOM 687 C C . LEU A 1 91 ? 13.575 3.835 0.240 1.00 90.25 91 LEU A C 1
ATOM 689 O O . LEU A 1 91 ? 13.384 3.294 1.325 1.00 90.25 91 LEU A O 1
ATOM 693 N N . GLY A 1 92 ? 14.236 4.988 0.137 1.00 89.00 92 GLY A N 1
ATOM 694 C CA . GLY A 1 92 ? 14.788 5.663 1.315 1.00 89.00 92 GLY A CA 1
ATOM 695 C C . GLY A 1 92 ? 13.693 6.145 2.268 1.00 89.00 92 GLY A C 1
ATOM 696 O O . GLY A 1 92 ? 13.787 5.955 3.481 1.00 89.00 92 GLY A O 1
ATOM 697 N N . ALA A 1 93 ? 12.625 6.721 1.711 1.00 88.38 93 ALA A N 1
ATOM 698 C CA . ALA A 1 93 ? 11.537 7.293 2.491 1.00 88.38 93 ALA A CA 1
ATOM 699 C C . ALA A 1 93 ? 10.728 6.220 3.242 1.00 88.38 93 ALA A C 1
ATOM 701 O O . ALA A 1 93 ? 10.426 6.407 4.423 1.00 88.38 93 ALA A O 1
ATOM 702 N N . ILE A 1 94 ? 10.429 5.076 2.609 1.00 90.62 94 ILE A N 1
ATOM 703 C CA . ILE A 1 94 ? 9.738 3.983 3.305 1.00 90.62 94 ILE A CA 1
ATOM 704 C C . ILE A 1 94 ? 10.602 3.379 4.411 1.00 90.62 94 ILE A C 1
ATOM 706 O O . ILE A 1 94 ? 10.084 3.137 5.498 1.00 90.62 94 ILE A O 1
ATOM 710 N N . LEU A 1 95 ? 11.899 3.150 4.174 1.00 91.56 95 LEU A N 1
ATOM 711 C CA . LEU A 1 95 ? 12.776 2.540 5.178 1.00 91.56 95 LEU A CA 1
ATOM 712 C C . LEU A 1 95 ? 12.824 3.381 6.458 1.00 91.56 95 LEU A C 1
ATOM 714 O O . LEU A 1 95 ? 12.677 2.840 7.552 1.00 91.56 95 LEU A O 1
ATOM 718 N N . ALA A 1 96 ? 12.952 4.702 6.324 1.00 90.69 96 ALA A N 1
ATOM 719 C CA . ALA A 1 96 ? 12.919 5.614 7.463 1.00 90.69 96 ALA A CA 1
ATOM 720 C C . ALA A 1 96 ? 11.583 5.544 8.228 1.00 90.69 96 ALA A C 1
ATOM 722 O O . ALA A 1 96 ? 11.574 5.461 9.458 1.00 90.69 96 ALA A O 1
ATOM 723 N N . LEU A 1 97 ? 10.453 5.529 7.513 1.00 89.38 97 LEU A N 1
ATOM 724 C CA . LEU A 1 97 ? 9.127 5.507 8.133 1.00 89.38 97 LEU A CA 1
ATOM 725 C C . LEU A 1 97 ? 8.809 4.163 8.806 1.00 89.38 97 LEU A C 1
ATOM 727 O O . LEU A 1 97 ? 8.280 4.148 9.915 1.00 89.38 97 LEU A O 1
ATOM 731 N N . VAL A 1 98 ? 9.165 3.039 8.177 1.00 89.75 98 VAL A N 1
ATOM 732 C CA . VAL A 1 98 ? 8.969 1.691 8.737 1.00 89.75 98 VAL A CA 1
ATOM 733 C C . VAL A 1 98 ? 9.807 1.491 9.997 1.00 89.75 98 VAL A C 1
ATOM 735 O O . VAL A 1 98 ? 9.332 0.855 10.932 1.00 89.75 98 VAL A O 1
ATOM 738 N N . LEU A 1 99 ? 11.013 2.063 10.073 1.00 91.62 99 LEU A N 1
ATOM 739 C CA . LEU A 1 99 ? 11.809 2.029 11.303 1.00 91.62 99 LEU A CA 1
ATOM 740 C C . LEU A 1 99 ? 11.106 2.760 12.456 1.00 91.62 99 LEU A C 1
ATOM 742 O O . LEU A 1 99 ? 11.014 2.216 13.555 1.00 91.62 99 LEU A O 1
ATOM 746 N N . GLY A 1 100 ? 10.565 3.956 12.209 1.00 89.75 100 GLY A N 1
ATOM 747 C CA . GLY A 1 100 ? 9.841 4.727 13.225 1.00 89.75 100 GLY A CA 1
ATOM 748 C C . GLY A 1 100 ? 8.527 4.068 13.656 1.00 89.75 100 GLY A C 1
ATOM 749 O O . GLY A 1 100 ? 8.291 3.873 14.850 1.00 89.75 100 GLY A O 1
ATOM 750 N N . ALA A 1 101 ? 7.694 3.673 12.690 1.00 86.88 101 ALA A N 1
ATOM 751 C CA . ALA A 1 101 ? 6.429 2.990 12.952 1.00 86.88 101 ALA A CA 1
ATOM 752 C C . ALA A 1 101 ? 6.656 1.625 13.620 1.00 86.88 101 ALA A C 1
ATOM 754 O O . ALA A 1 101 ? 5.992 1.296 14.599 1.00 86.88 101 ALA A O 1
ATOM 755 N N . GLY A 1 102 ? 7.654 0.868 13.158 1.00 89.06 102 GLY A N 1
ATOM 756 C CA . GLY A 1 102 ? 8.050 -0.406 13.745 1.00 89.06 102 GLY A CA 1
ATOM 757 C C . GLY A 1 102 ? 8.554 -0.259 15.178 1.00 89.06 102 GLY A C 1
ATOM 758 O O . GLY A 1 102 ? 8.20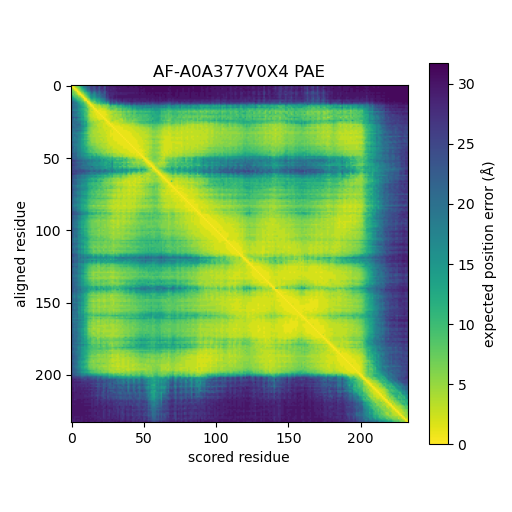9 -1.077 16.024 1.00 89.06 102 GLY A O 1
ATOM 759 N N . PHE A 1 103 ? 9.309 0.798 15.493 1.00 92.19 103 PHE A N 1
ATOM 760 C CA . PHE A 1 103 ? 9.701 1.088 16.873 1.00 92.19 103 PHE A CA 1
ATOM 761 C C . PHE A 1 103 ? 8.482 1.382 17.755 1.00 92.19 103 PHE A C 1
ATOM 763 O O . PHE A 1 103 ? 8.333 0.753 18.801 1.00 92.19 103 PHE A O 1
ATOM 770 N N . ALA A 1 104 ? 7.584 2.272 17.311 1.00 90.12 104 ALA A N 1
ATOM 771 C CA . ALA A 1 104 ? 6.349 2.610 18.026 1.00 90.12 104 ALA A CA 1
ATOM 772 C C . ALA A 1 104 ? 5.456 1.379 18.270 1.00 90.12 104 ALA A C 1
ATOM 774 O O . ALA A 1 104 ? 4.882 1.223 19.349 1.00 90.12 104 ALA A O 1
ATOM 775 N N . GLU A 1 105 ? 5.382 0.479 17.292 1.00 86.69 105 GLU A N 1
ATOM 776 C CA . GLU A 1 105 ? 4.666 -0.788 17.399 1.00 86.69 105 GLU A CA 1
ATOM 777 C C . GLU A 1 105 ? 5.324 -1.725 18.421 1.00 86.69 105 GLU A C 1
ATOM 779 O O . GLU A 1 105 ? 4.660 -2.257 19.308 1.00 86.69 105 GLU A O 1
ATOM 784 N N . ARG A 1 106 ? 6.652 -1.887 18.354 1.00 89.81 106 ARG A N 1
ATOM 785 C CA . ARG A 1 106 ? 7.407 -2.789 19.239 1.00 89.81 106 ARG A CA 1
ATOM 786 C C . ARG A 1 106 ? 7.390 -2.357 20.701 1.00 89.81 106 ARG A C 1
ATOM 788 O O . ARG A 1 106 ? 7.410 -3.227 21.566 1.00 89.81 106 ARG A O 1
ATOM 795 N N . VAL A 1 107 ? 7.322 -1.055 20.984 1.00 94.12 107 VAL A N 1
ATOM 796 C CA . VAL A 1 107 ? 7.134 -0.550 22.357 1.00 94.12 107 VAL A CA 1
ATOM 797 C C . VAL A 1 107 ? 5.672 -0.611 22.824 1.00 94.12 107 VAL A C 1
ATOM 799 O O . VAL A 1 107 ? 5.375 -0.245 23.958 1.00 94.12 107 VAL A O 1
ATOM 802 N N . GLY A 1 108 ? 4.749 -1.066 21.970 1.00 89.88 108 GLY A N 1
ATOM 803 C CA . GLY A 1 108 ? 3.330 -1.219 22.288 1.00 89.88 108 GLY A CA 1
ATOM 804 C C . GLY A 1 108 ? 2.530 0.085 22.272 1.00 89.88 108 GLY A C 1
ATOM 805 O O . GLY A 1 108 ? 1.384 0.094 22.721 1.00 89.88 108 GLY A O 1
ATOM 806 N N . LEU A 1 109 ? 3.093 1.183 21.750 1.00 91.56 109 LEU A N 1
ATOM 807 C CA . LEU A 1 109 ? 2.446 2.496 21.762 1.00 91.56 109 LEU A CA 1
ATOM 808 C C . LEU A 1 109 ? 1.162 2.503 20.922 1.00 91.56 109 LEU A C 1
ATOM 810 O O . LEU A 1 109 ? 0.124 2.959 21.402 1.00 91.56 109 LEU A O 1
ATOM 814 N N . LEU A 1 110 ? 1.224 1.996 19.686 1.00 88.88 110 LEU A N 1
ATOM 815 C CA . LEU A 1 110 ? 0.083 2.028 18.763 1.00 88.88 110 LEU A CA 1
ATOM 816 C C . LEU A 1 110 ? -1.057 1.095 19.219 1.00 88.88 110 LEU A C 1
ATOM 818 O O . LEU A 1 110 ? -2.187 1.584 19.335 1.00 88.88 110 LEU A O 1
ATOM 822 N N . PRO A 1 111 ? -0.803 -0.174 19.611 1.00 85.88 111 PRO A N 1
ATOM 823 C CA . PRO A 1 111 ? -1.841 -1.033 20.185 1.00 85.88 111 PRO A CA 1
ATOM 824 C C . PRO A 1 111 ? -2.481 -0.454 21.451 1.00 85.88 111 PRO A C 1
ATOM 826 O O . PRO A 1 111 ? -3.707 -0.462 21.590 1.00 85.88 111 PRO A O 1
ATOM 829 N N . ALA A 1 112 ? -1.678 0.095 22.370 1.00 89.62 112 ALA A N 1
ATOM 830 C CA . ALA A 1 112 ? -2.194 0.691 23.601 1.00 89.62 112 ALA A CA 1
ATOM 831 C C . ALA A 1 112 ? -3.086 1.907 23.315 1.00 89.62 112 ALA A C 1
ATOM 833 O O . ALA A 1 112 ? -4.131 2.077 23.949 1.00 89.62 112 ALA A O 1
ATOM 834 N N . LEU A 1 113 ? -2.710 2.734 22.336 1.00 88.69 113 LEU A N 1
ATOM 835 C CA . LEU A 1 113 ? -3.502 3.882 21.906 1.00 88.69 113 LEU A CA 1
ATOM 836 C C . LEU A 1 113 ? -4.851 3.444 21.317 1.00 88.69 113 LEU A C 1
ATOM 838 O O . LEU A 1 113 ? -5.879 4.019 21.674 1.00 88.69 113 LEU A O 1
ATOM 842 N N . MET A 1 114 ? -4.878 2.390 20.497 1.00 86.19 114 MET A N 1
ATOM 843 C CA . MET A 1 114 ? -6.121 1.827 19.951 1.00 86.19 114 MET A CA 1
ATOM 844 C C . MET A 1 114 ? -7.070 1.334 21.049 1.00 86.19 114 MET A C 1
ATOM 846 O O . MET A 1 114 ? -8.248 1.695 21.057 1.00 86.19 114 MET A O 1
ATOM 850 N N . VAL A 1 115 ? -6.557 0.570 22.019 1.00 85.81 115 VAL A N 1
ATOM 851 C CA . VAL A 1 115 ? -7.352 0.085 23.161 1.00 85.81 115 VAL A CA 1
ATOM 852 C C . VAL A 1 115 ? -7.855 1.251 24.017 1.00 85.81 115 VAL A C 1
ATOM 854 O O . VAL A 1 115 ? -9.008 1.258 24.448 1.00 85.81 115 VAL A O 1
ATOM 857 N N . LYS A 1 116 ? -7.025 2.278 24.230 1.00 88.81 116 LYS A N 1
ATOM 858 C CA . LYS A 1 116 ? -7.408 3.473 24.991 1.00 88.81 116 LYS A CA 1
ATOM 859 C C . LYS A 1 116 ? -8.503 4.285 24.297 1.00 88.81 116 LYS A C 1
ATOM 861 O O . LYS A 1 116 ? -9.412 4.757 24.972 1.00 88.81 116 LYS A O 1
ATOM 866 N N . MET A 1 117 ? -8.451 4.435 22.973 1.00 84.56 117 MET A N 1
ATOM 867 C CA . MET A 1 117 ? -9.519 5.100 22.213 1.00 84.56 117 MET A CA 1
ATOM 868 C C . MET A 1 117 ? -10.841 4.321 22.282 1.00 84.56 117 MET A C 1
ATOM 870 O O . MET A 1 117 ? -11.913 4.921 22.285 1.00 84.56 117 MET A O 1
ATOM 874 N N . ALA A 1 118 ? -10.771 2.994 22.387 1.00 83.19 118 ALA A N 1
ATOM 875 C CA . ALA A 1 118 ? -11.937 2.120 22.469 1.00 83.19 118 ALA A CA 1
ATOM 876 C C . ALA A 1 118 ? -12.602 2.066 23.860 1.00 83.19 118 ALA A C 1
ATOM 878 O O . ALA A 1 118 ? -13.766 1.680 23.955 1.00 83.19 118 ALA A O 1
ATOM 879 N N . SER A 1 119 ? -11.904 2.443 24.938 1.00 81.69 119 SER A N 1
ATOM 880 C CA . SER A 1 119 ? -12.382 2.223 26.314 1.00 81.69 119 SER A CA 1
ATOM 881 C C . SER A 1 119 ? -13.408 3.244 26.824 1.00 81.69 119 SER A C 1
ATOM 883 O O . SER A 1 119 ? -14.100 2.964 27.798 1.00 81.69 119 SER A O 1
ATOM 885 N N . HIS A 1 120 ? -13.548 4.404 26.173 1.00 78.81 120 HIS A N 1
ATOM 886 C CA . HIS A 1 120 ? -14.423 5.501 26.621 1.00 78.81 120 HIS A CA 1
ATOM 887 C C . HIS A 1 120 ? -15.528 5.826 25.606 1.00 78.81 120 HIS A C 1
ATOM 889 O O . HIS A 1 120 ? -15.724 6.976 25.214 1.00 78.81 120 HIS A O 1
ATOM 895 N N . VAL A 1 121 ? -16.256 4.804 25.152 1.00 83.25 121 VAL A N 1
ATOM 896 C CA . VAL A 1 121 ? -17.250 4.955 24.082 1.00 83.25 121 VAL A CA 1
ATOM 897 C C . VAL A 1 121 ? -18.668 4.821 24.616 1.00 83.25 121 VAL A C 1
ATOM 899 O O . VAL A 1 121 ? -19.042 3.805 25.193 1.00 83.25 121 VAL A O 1
ATOM 902 N N . SER A 1 122 ? -19.490 5.849 24.392 1.00 85.00 122 SER A N 1
ATOM 903 C CA . SER A 1 122 ? -20.905 5.802 24.756 1.00 85.00 122 SER A CA 1
ATOM 904 C C . SER A 1 122 ? -21.710 4.940 23.777 1.00 85.00 122 SER A C 1
ATOM 906 O O . SER A 1 122 ? -21.431 4.893 22.575 1.00 85.00 122 SER A O 1
ATOM 908 N N . ALA A 1 123 ? -22.770 4.295 24.274 1.00 85.31 123 ALA A N 1
ATOM 909 C CA . ALA A 1 123 ? -23.602 3.378 23.489 1.00 85.31 123 ALA A CA 1
ATOM 910 C C . ALA A 1 123 ? -24.170 4.005 22.202 1.00 85.31 123 ALA A C 1
ATOM 912 O O . ALA A 1 123 ? -24.322 3.320 21.190 1.00 85.31 123 ALA A O 1
ATOM 913 N N . ARG A 1 124 ? -24.454 5.317 22.211 1.00 89.19 124 ARG A N 1
ATOM 914 C CA . ARG A 1 124 ? -24.968 6.049 21.042 1.00 89.19 124 ARG A CA 1
ATOM 915 C C . ARG A 1 124 ? -23.954 6.090 19.896 1.00 89.19 124 ARG A C 1
ATOM 917 O O . ARG A 1 124 ? -24.357 5.932 18.747 1.00 89.19 124 ARG A O 1
ATOM 924 N N . TYR A 1 125 ? -22.666 6.265 20.197 1.00 90.19 125 TYR A N 1
ATOM 925 C CA . TYR A 1 125 ? -21.616 6.447 19.189 1.00 90.19 125 TYR A CA 1
ATOM 926 C C . TYR A 1 125 ? -20.801 5.183 18.896 1.00 90.19 125 TYR A C 1
ATOM 928 O O . TYR A 1 125 ? -19.923 5.227 18.041 1.00 90.19 125 TYR A O 1
ATOM 936 N N . ALA A 1 126 ? -21.109 4.051 19.538 1.00 89.50 126 ALA A N 1
ATOM 937 C CA . ALA A 1 126 ? -20.344 2.808 19.421 1.00 89.50 126 ALA A CA 1
ATOM 938 C C . ALA A 1 126 ? -20.050 2.378 17.973 1.00 89.50 126 ALA A C 1
ATOM 940 O O . ALA A 1 126 ? -18.905 2.085 17.641 1.00 89.50 126 ALA A O 1
ATOM 941 N N . SER A 1 127 ? -21.052 2.403 17.088 1.00 91.00 127 SER A N 1
ATOM 942 C CA . SER A 1 127 ? -20.879 2.013 15.682 1.00 91.00 127 SER A CA 1
ATOM 943 C C . SER A 1 127 ? -19.934 2.945 14.918 1.00 91.00 127 SER A C 1
ATOM 945 O O . SER A 1 127 ? -19.073 2.475 14.179 1.00 91.00 127 SER A O 1
ATOM 947 N N . TYR A 1 128 ? -20.064 4.258 15.125 1.00 91.06 128 TYR A N 1
ATOM 948 C CA . TYR A 1 128 ? -19.187 5.249 14.501 1.00 91.06 128 TYR A CA 1
ATOM 949 C C . TYR A 1 128 ? -17.766 5.146 15.041 1.00 91.06 128 TYR A C 1
ATOM 951 O O . TYR A 1 128 ? -16.818 5.224 14.270 1.00 91.06 128 TYR A O 1
ATOM 959 N N . MET A 1 129 ? -17.617 4.916 16.347 1.00 91.56 129 MET A N 1
ATOM 960 C CA . MET A 1 129 ? -16.304 4.845 16.976 1.00 91.56 129 MET A CA 1
ATOM 961 C C . MET A 1 129 ? -15.524 3.603 16.553 1.00 91.56 129 MET A C 1
ATOM 963 O O . MET A 1 129 ? -14.327 3.702 16.317 1.00 91.56 129 MET A O 1
ATOM 967 N N . VAL A 1 130 ? -16.187 2.451 16.399 1.00 92.81 130 VAL A N 1
ATOM 968 C CA . VAL A 1 130 ? -15.533 1.238 15.880 1.00 92.81 130 VAL A CA 1
ATOM 969 C C . VAL A 1 130 ? -14.980 1.477 14.477 1.00 92.81 130 VAL A C 1
ATOM 971 O O . VAL A 1 130 ? -13.817 1.172 14.234 1.00 92.81 130 VAL A O 1
ATOM 974 N N . LEU A 1 131 ? -15.774 2.057 13.570 1.00 92.00 131 LEU A N 1
ATOM 975 C CA . LEU A 1 131 ? -15.318 2.366 12.210 1.00 92.00 131 LEU A CA 1
ATOM 976 C C . LEU A 1 131 ? -14.212 3.424 12.199 1.00 92.00 131 LEU A C 1
ATOM 978 O O . LEU A 1 131 ? -13.225 3.267 11.488 1.00 92.00 131 LEU A O 1
ATOM 982 N N . PHE A 1 132 ? -14.354 4.466 13.018 1.00 89.88 132 PHE A N 1
ATOM 983 C CA . PHE A 1 132 ? -13.355 5.519 13.162 1.00 89.88 132 PHE A CA 1
ATOM 984 C C . PHE A 1 132 ? -12.011 4.929 13.605 1.00 89.88 132 PHE A C 1
ATOM 986 O O . PHE A 1 132 ? -11.015 5.075 12.904 1.00 89.88 132 PHE A O 1
ATOM 993 N N . ILE A 1 133 ? -11.985 4.181 14.712 1.00 90.38 133 ILE A N 1
ATOM 994 C CA . ILE A 1 133 ? -10.763 3.541 15.218 1.00 90.38 133 ILE A CA 1
ATOM 995 C C . ILE A 1 133 ? -10.213 2.533 14.197 1.00 90.38 133 ILE A C 1
ATOM 997 O O . ILE A 1 133 ? -9.001 2.480 14.000 1.00 90.38 133 ILE A O 1
ATOM 1001 N N . ALA A 1 134 ? -11.077 1.778 13.508 1.00 90.69 134 ALA A N 1
ATOM 1002 C CA . ALA A 1 134 ? -10.661 0.838 12.470 1.00 90.69 134 ALA A CA 1
ATOM 1003 C C . ALA A 1 134 ? -9.920 1.530 11.316 1.00 90.69 134 ALA A C 1
ATOM 1005 O O . ALA A 1 134 ? -8.853 1.062 10.928 1.00 90.69 134 ALA A O 1
ATOM 1006 N N . PHE A 1 135 ? -10.412 2.666 10.815 1.00 88.56 135 PHE A N 1
ATOM 1007 C CA . PHE A 1 135 ? -9.732 3.414 9.749 1.00 88.56 135 PHE A CA 1
ATOM 1008 C C . PHE A 1 135 ? -8.355 3.925 10.187 1.00 88.56 135 PHE A C 1
ATOM 1010 O O . PHE A 1 135 ? -7.374 3.767 9.463 1.00 88.56 135 PHE A O 1
ATOM 1017 N N . PHE A 1 136 ? -8.234 4.458 11.406 1.00 86.00 136 PHE A N 1
ATOM 1018 C CA . PHE A 1 136 ? -6.940 4.960 11.889 1.00 86.00 136 PHE A CA 1
ATOM 1019 C C . PHE A 1 136 ? -5.974 3.865 12.332 1.00 86.00 136 PHE A C 1
ATOM 1021 O O . PHE A 1 136 ? -4.768 4.104 12.381 1.00 86.00 136 PHE A O 1
ATOM 1028 N N . SER A 1 137 ? -6.463 2.654 12.602 1.00 88.06 137 SER A N 1
ATOM 1029 C CA . SER A 1 137 ? -5.629 1.548 13.075 1.00 88.06 137 SER A CA 1
ATOM 1030 C C . SER A 1 137 ? -4.517 1.149 12.102 1.00 88.06 137 SER A C 1
ATOM 1032 O O . SER A 1 137 ? -3.487 0.653 12.546 1.00 88.06 137 SER A O 1
ATOM 1034 N N . HIS A 1 138 ? -4.644 1.446 10.803 1.00 87.19 138 HIS A N 1
ATOM 1035 C CA . HIS A 1 138 ? -3.634 1.116 9.789 1.00 87.19 138 HIS A CA 1
ATOM 1036 C C . HIS A 1 138 ? -2.256 1.749 10.013 1.00 87.19 138 HIS A C 1
ATOM 1038 O O . HIS A 1 138 ? -1.277 1.274 9.440 1.00 87.19 138 HIS A O 1
ATOM 1044 N N . ILE A 1 139 ? -2.135 2.756 10.886 1.00 83.25 139 ILE A N 1
ATOM 1045 C CA . ILE A 1 139 ? -0.822 3.250 11.327 1.00 83.25 139 ILE A CA 1
ATOM 1046 C C . ILE A 1 1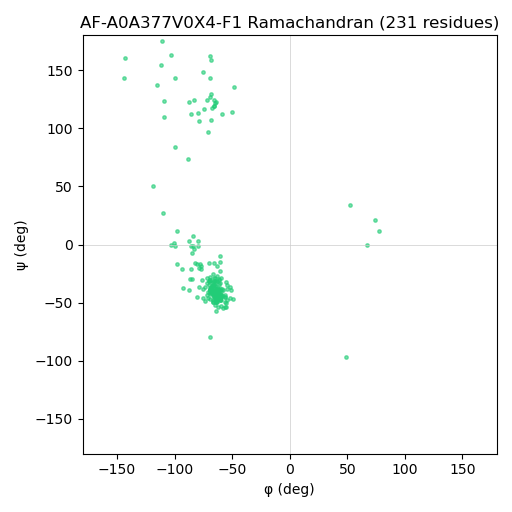39 ? 0.010 2.158 12.023 1.00 83.25 139 ILE A C 1
ATOM 1048 O O . ILE A 1 139 ? 1.234 2.162 11.942 1.00 83.25 139 ILE A O 1
ATOM 1052 N N . SER A 1 140 ? -0.667 1.201 12.660 1.00 80.56 140 SER A N 1
ATOM 1053 C CA . SER A 1 140 ? -0.110 0.026 13.341 1.00 80.56 140 SER A CA 1
ATOM 1054 C C . SER A 1 140 ? 0.162 -1.142 12.374 1.00 80.56 140 SER A C 1
ATOM 1056 O O . SER A 1 140 ? 0.516 -2.242 12.795 1.00 80.56 140 SER A O 1
ATOM 1058 N N . SER A 1 141 ? 0.014 -0.910 11.061 1.00 78.56 141 SER A N 1
ATOM 1059 C CA . SER A 1 141 ? 0.205 -1.878 9.974 1.00 78.56 141 SER A CA 1
ATOM 1060 C C . SER A 1 141 ? -0.524 -3.205 10.228 1.00 78.56 141 SER A C 1
ATOM 1062 O O . SER A 1 141 ? -1.727 -3.303 9.986 1.00 78.56 141 SER A O 1
ATOM 1064 N N . ASP A 1 142 ? 0.181 -4.212 10.747 1.00 78.19 142 ASP A N 1
ATOM 1065 C CA . ASP A 1 142 ? -0.287 -5.597 10.826 1.00 78.19 142 ASP A CA 1
ATOM 1066 C C . ASP A 1 142 ? -1.102 -5.877 12.090 1.00 78.19 142 ASP A C 1
ATOM 1068 O O . ASP A 1 142 ? -2.012 -6.711 12.078 1.00 78.19 142 ASP A O 1
ATOM 1072 N N . ALA A 1 143 ? -0.824 -5.169 13.188 1.00 81.19 143 ALA A N 1
ATOM 1073 C CA . ALA A 1 143 ? -1.511 -5.429 14.448 1.00 81.19 143 ALA A CA 1
ATOM 1074 C C . ALA A 1 143 ? -2.986 -5.004 14.385 1.00 81.19 143 ALA A C 1
ATOM 1076 O O . ALA A 1 143 ? -3.840 -5.634 15.008 1.00 81.19 143 ALA A O 1
ATOM 1077 N N . ALA A 1 144 ? -3.315 -4.017 13.547 1.00 85.94 144 ALA A N 1
ATOM 1078 C CA . ALA A 1 144 ? -4.682 -3.588 13.267 1.00 85.94 144 ALA A CA 1
ATOM 1079 C C . ALA A 1 144 ? -5.607 -4.743 12.857 1.00 85.94 144 ALA A C 1
ATOM 1081 O O . ALA A 1 144 ? -6.706 -4.878 13.396 1.00 85.94 144 ALA A O 1
ATOM 1082 N N . LEU A 1 145 ? -5.146 -5.605 11.945 1.00 87.62 145 LEU A N 1
ATOM 1083 C CA . LEU A 1 145 ? -5.932 -6.716 11.400 1.00 87.62 145 LEU A CA 1
ATOM 1084 C C . LEU A 1 145 ? -6.262 -7.777 12.453 1.00 87.62 145 LEU A C 1
ATOM 1086 O O . LEU A 1 145 ? -7.292 -8.440 12.360 1.00 87.62 145 LEU A O 1
ATOM 1090 N N . VAL A 1 146 ? -5.400 -7.927 13.457 1.00 88.75 146 VAL A N 1
ATOM 1091 C CA . VAL A 1 146 ? -5.551 -8.933 14.513 1.00 88.75 146 VAL A CA 1
ATOM 1092 C C . VAL A 1 146 ? -6.293 -8.363 15.722 1.00 88.75 146 VAL A C 1
ATOM 1094 O O . VAL A 1 146 ? -7.109 -9.054 16.327 1.00 88.75 146 VAL A O 1
ATOM 1097 N N . ILE A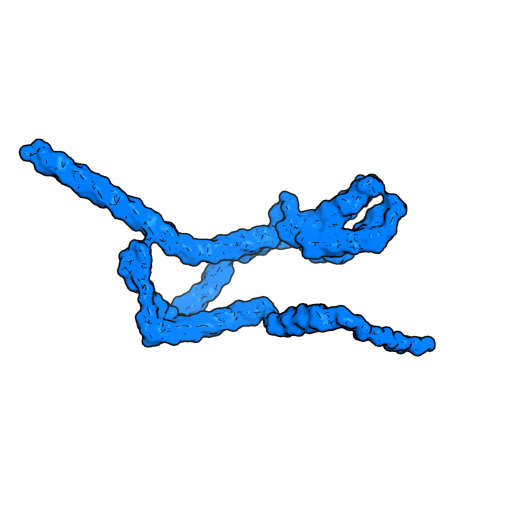 1 147 ? -6.043 -7.099 16.067 1.00 90.25 147 ILE A N 1
ATOM 1098 C CA . ILE A 1 147 ? -6.545 -6.467 17.292 1.00 90.25 147 ILE A CA 1
ATOM 1099 C C . ILE A 1 147 ? -7.933 -5.857 17.090 1.00 90.25 147 ILE A C 1
ATOM 1101 O O . ILE A 1 147 ? -8.777 -5.968 17.981 1.00 90.25 147 ILE A O 1
ATOM 1105 N N . MET A 1 148 ? -8.217 -5.227 15.944 1.00 92.69 148 MET A N 1
ATOM 1106 C CA . MET A 1 148 ? -9.504 -4.542 15.766 1.00 92.69 148 MET A CA 1
ATOM 1107 C C . MET A 1 148 ? -10.723 -5.461 15.777 1.00 92.69 148 MET A C 1
ATOM 1109 O O . MET A 1 148 ? -11.709 -5.072 16.404 1.00 92.69 148 MET A O 1
ATOM 1113 N N . PRO A 1 149 ? -10.720 -6.648 15.138 1.00 93.94 149 PRO A N 1
ATOM 1114 C CA . PRO A 1 149 ? -11.884 -7.529 15.171 1.00 93.94 149 PRO A CA 1
ATOM 1115 C C . PRO A 1 149 ? -12.344 -7.889 16.602 1.00 93.94 149 PRO A C 1
ATOM 1117 O O . PRO A 1 149 ? -13.508 -7.622 16.928 1.00 93.94 149 PRO A O 1
ATOM 1120 N N . PRO A 1 150 ? -11.483 -8.413 17.502 1.00 93.62 150 PRO A N 1
ATOM 1121 C CA . PRO A 1 150 ? -11.890 -8.670 18.881 1.00 93.62 150 PRO A CA 1
ATOM 1122 C C . PRO A 1 150 ? -12.181 -7.379 19.659 1.00 93.62 150 PRO A C 1
ATOM 1124 O O . PRO A 1 150 ? -13.123 -7.358 20.450 1.00 93.62 150 PRO A O 1
ATOM 1127 N N . LEU A 1 151 ? -11.449 -6.284 19.414 1.00 92.44 151 LEU A N 1
ATOM 1128 C CA . LEU A 1 151 ? -11.693 -5.008 20.092 1.00 92.44 151 LEU A CA 1
ATOM 1129 C C . LEU A 1 151 ? -13.082 -4.441 19.761 1.00 92.44 151 LEU A C 1
ATOM 1131 O O . LEU A 1 151 ? -13.817 -4.058 20.667 1.00 92.44 151 LEU A O 1
ATOM 1135 N N . GLY A 1 152 ? -13.491 -4.455 18.491 1.00 94.25 152 GLY A N 1
ATOM 1136 C CA . GLY A 1 152 ? -14.819 -4.012 18.064 1.00 94.25 152 GLY A CA 1
ATOM 1137 C C . GLY A 1 152 ? -15.943 -4.857 18.668 1.00 94.25 152 GLY A C 1
ATOM 1138 O O . GLY A 1 152 ? -16.972 -4.316 19.083 1.00 94.25 152 GLY A O 1
ATOM 1139 N N . ALA A 1 153 ? -15.731 -6.171 18.786 1.00 95.50 153 ALA A N 1
ATOM 1140 C CA . ALA A 1 153 ? -16.664 -7.064 19.467 1.00 95.50 153 ALA A CA 1
ATOM 1141 C C . ALA A 1 153 ? -16.816 -6.707 20.955 1.00 95.50 153 ALA A C 1
ATOM 1143 O O . ALA A 1 153 ? -17.940 -6.581 21.447 1.00 95.50 153 ALA A O 1
ATOM 1144 N N . LEU A 1 154 ? -15.694 -6.487 21.651 1.00 93.44 154 LEU A N 1
ATOM 1145 C CA . LEU A 1 154 ? -15.667 -6.089 23.060 1.00 93.44 154 LEU A CA 1
ATOM 1146 C C . LEU A 1 154 ? -16.313 -4.719 23.288 1.00 93.44 154 LEU A C 1
ATOM 1148 O O . LEU A 1 154 ? -17.059 -4.557 24.249 1.00 93.44 154 LEU A O 1
ATOM 1152 N N . MET A 1 155 ? -16.098 -3.755 22.390 1.00 92.62 155 MET A N 1
ATOM 1153 C CA . MET A 1 155 ? -16.738 -2.439 22.464 1.00 92.62 155 MET A CA 1
ATOM 1154 C C . MET A 1 155 ? -18.262 -2.544 22.401 1.00 92.62 155 MET A C 1
ATOM 1156 O O . MET A 1 155 ? -18.957 -1.906 23.187 1.00 92.62 155 MET A O 1
ATOM 1160 N N . PHE A 1 156 ? -18.793 -3.356 21.481 1.00 93.94 156 PHE A N 1
ATOM 1161 C CA . PHE A 1 156 ? -20.237 -3.564 21.368 1.00 93.94 156 PHE A CA 1
ATOM 1162 C C . PHE A 1 156 ? -20.792 -4.305 22.584 1.00 93.94 156 PHE A C 1
ATOM 1164 O O . PHE A 1 156 ? -21.837 -3.910 23.100 1.00 93.94 156 PHE A O 1
ATOM 1171 N N . LEU A 1 157 ? -20.067 -5.309 23.084 1.00 93.38 157 LEU A N 1
ATOM 1172 C CA . LEU A 1 157 ? -20.440 -6.036 24.295 1.00 93.38 157 LEU A CA 1
ATOM 1173 C C . LEU A 1 157 ? -20.500 -5.111 25.523 1.00 93.38 157 LEU A C 1
ATOM 1175 O O . LEU A 1 157 ? -21.472 -5.159 26.273 1.00 93.38 157 LEU A O 1
ATOM 1179 N N . ALA A 1 158 ? -19.514 -4.224 25.690 1.00 90.56 158 ALA A N 1
ATOM 1180 C CA . ALA A 1 158 ? -19.424 -3.294 26.818 1.00 90.56 158 ALA A CA 1
ATOM 1181 C C . ALA A 1 158 ? -20.584 -2.283 26.875 1.00 90.56 158 ALA A C 1
ATOM 1183 O O . ALA A 1 158 ? -20.953 -1.828 27.954 1.00 90.56 158 ALA A O 1
ATOM 1184 N N . VAL A 1 159 ? -21.190 -1.954 25.728 1.00 91.94 159 VAL A N 1
ATOM 1185 C CA . VAL A 1 159 ? -22.351 -1.049 25.642 1.00 91.94 159 VAL A CA 1
ATOM 1186 C C . VAL A 1 159 ? -23.696 -1.785 25.547 1.00 91.94 159 VAL A C 1
ATOM 1188 O O . VAL A 1 159 ? -24.710 -1.165 25.220 1.00 91.94 159 VAL A O 1
ATOM 1191 N N . GLY A 1 160 ? -23.721 -3.102 25.785 1.00 90.50 160 GLY A N 1
ATOM 1192 C CA . GLY A 1 160 ? -24.936 -3.924 25.747 1.00 90.50 160 GLY A CA 1
ATOM 1193 C C . GLY A 1 160 ? -25.482 -4.207 24.341 1.00 90.50 160 GLY A C 1
ATOM 1194 O O . GLY A 1 160 ? -26.665 -4.506 24.188 1.00 90.50 160 GLY A O 1
ATOM 1195 N N . ARG A 1 161 ? -24.653 -4.092 23.294 1.00 92.56 161 ARG A N 1
ATOM 1196 C CA . ARG A 1 161 ? -25.005 -4.394 21.895 1.00 92.56 161 ARG A CA 1
ATOM 1197 C C . ARG A 1 161 ? -24.429 -5.737 21.447 1.00 92.56 161 ARG A C 1
ATOM 1199 O O . ARG A 1 161 ? -23.508 -6.280 22.047 1.00 92.56 161 ARG A O 1
ATOM 1206 N N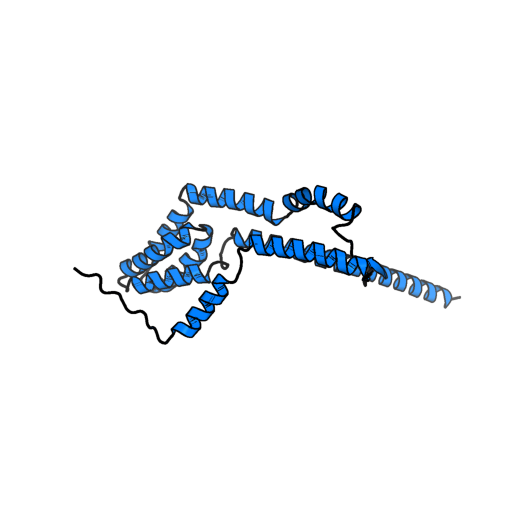 . HIS A 1 162 ? -24.963 -6.271 20.348 1.00 95.44 162 HIS A N 1
ATOM 1207 C CA . HIS A 1 162 ? -24.557 -7.581 19.842 1.00 95.44 162 HIS A CA 1
ATOM 1208 C C . HIS A 1 162 ? -23.083 -7.582 19.370 1.00 95.44 162 HIS A C 1
ATOM 1210 O O . HIS A 1 162 ? -22.757 -6.867 18.416 1.00 95.44 162 HIS A O 1
ATOM 1216 N N . PRO A 1 163 ? -22.191 -8.403 19.959 1.00 95.12 163 PRO A N 1
ATOM 1217 C CA . PRO A 1 163 ? -20.746 -8.338 19.713 1.00 95.12 163 PRO A CA 1
ATOM 1218 C C . PRO A 1 163 ? -20.360 -8.665 18.267 1.00 95.12 163 PRO A C 1
ATOM 1220 O O . PRO A 1 163 ? -19.437 -8.065 17.724 1.00 95.12 163 PRO A O 1
ATOM 1223 N N . VAL A 1 164 ? -21.103 -9.550 17.592 1.00 96.56 164 VAL A N 1
ATOM 1224 C CA . VAL A 1 164 ? -20.837 -9.886 16.179 1.00 96.56 164 VAL A CA 1
ATOM 1225 C C . VAL A 1 164 ? -21.009 -8.669 15.266 1.00 96.56 164 VAL A C 1
ATOM 1227 O O . VAL A 1 164 ? -20.293 -8.544 14.280 1.00 96.56 164 VAL A O 1
ATOM 1230 N N . ALA A 1 165 ? -21.904 -7.732 15.598 1.00 94.56 165 ALA A N 1
ATOM 1231 C CA . ALA A 1 165 ? -22.047 -6.514 14.805 1.00 94.56 165 ALA A CA 1
ATOM 1232 C C . ALA A 1 165 ? -20.801 -5.620 14.932 1.00 94.56 165 ALA A C 1
ATOM 1234 O O . ALA A 1 165 ? -20.345 -5.072 13.933 1.00 94.56 165 ALA A O 1
ATOM 1235 N N . GLY A 1 166 ? -20.216 -5.533 16.131 1.00 94.88 166 GLY A N 1
ATOM 1236 C CA . GLY A 1 166 ? -18.956 -4.825 16.365 1.00 94.88 166 GLY A CA 1
ATOM 1237 C C . GLY A 1 166 ? -17.765 -5.496 15.679 1.00 94.88 166 GLY A C 1
ATOM 1238 O O . GLY A 1 166 ? -16.963 -4.815 15.047 1.00 94.88 166 GLY A O 1
ATOM 1239 N N . LEU A 1 167 ? -17.697 -6.831 15.726 1.00 95.88 167 LEU A N 1
ATOM 1240 C CA . LEU A 1 167 ? -16.707 -7.636 15.004 1.00 95.88 167 LEU A CA 1
ATOM 1241 C C . LEU A 1 167 ? -16.752 -7.357 13.495 1.00 95.88 167 LEU A C 1
ATOM 1243 O O . LEU A 1 167 ? -15.738 -7.023 12.888 1.00 95.88 167 LEU A O 1
ATOM 1247 N N . LEU A 1 168 ? -17.938 -7.478 12.891 1.00 96.12 168 LEU A N 1
ATOM 1248 C CA . LEU A 1 168 ? -18.130 -7.267 11.457 1.00 96.12 168 LEU A CA 1
ATOM 1249 C C . LEU A 1 168 ? -17.865 -5.814 11.058 1.00 96.12 168 LEU A C 1
ATOM 1251 O O . LEU A 1 168 ? -17.254 -5.580 10.020 1.00 96.12 168 LEU A O 1
ATOM 1255 N N . ALA A 1 169 ? -18.272 -4.846 11.884 1.00 94.00 169 ALA A N 1
ATOM 1256 C CA . ALA A 1 169 ? -17.982 -3.434 11.653 1.00 94.00 169 ALA A CA 1
ATOM 1257 C C . ALA A 1 169 ? -16.475 -3.147 11.689 1.00 94.00 169 ALA A C 1
ATOM 1259 O O . ALA A 1 169 ? -15.980 -2.413 10.840 1.00 94.00 169 ALA A O 1
ATOM 1260 N N . ALA A 1 170 ? -15.739 -3.752 12.623 1.00 93.81 170 ALA A N 1
ATOM 1261 C CA . ALA A 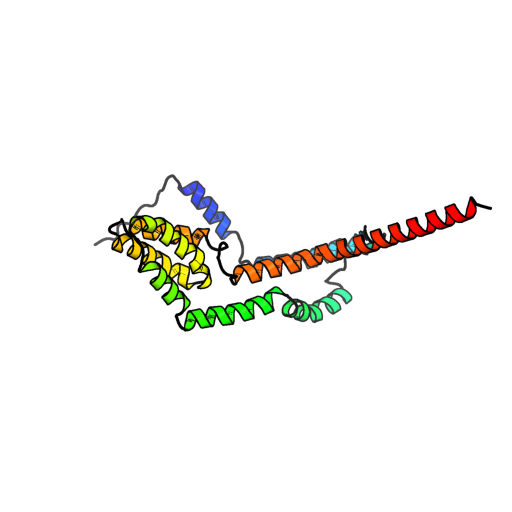1 170 ? -14.289 -3.625 12.693 1.00 93.81 170 ALA A CA 1
ATOM 1262 C C . ALA A 1 170 ? -13.598 -4.271 11.482 1.00 93.81 170 ALA A C 1
ATOM 1264 O O . ALA A 1 170 ? -12.746 -3.637 10.870 1.00 93.81 170 ALA A O 1
ATOM 1265 N N . ILE A 1 171 ? -13.999 -5.486 11.086 1.00 93.75 171 ILE A N 1
ATOM 1266 C CA . ILE A 1 171 ? -13.461 -6.162 9.891 1.00 93.75 171 ILE A CA 1
ATOM 1267 C C . ILE A 1 171 ? -13.734 -5.335 8.634 1.00 93.75 171 ILE A C 1
ATOM 1269 O O . ILE A 1 171 ? -12.829 -5.116 7.834 1.00 93.75 171 ILE A O 1
ATOM 1273 N N . ALA A 1 172 ? -14.967 -4.852 8.464 1.00 93.25 172 ALA A N 1
ATOM 1274 C CA . ALA A 1 172 ? -15.325 -3.996 7.342 1.00 93.25 172 ALA A CA 1
ATOM 1275 C C . ALA A 1 172 ? -14.508 -2.699 7.359 1.00 93.25 172 ALA A C 1
ATOM 1277 O O . ALA A 1 172 ? -13.977 -2.313 6.324 1.00 93.25 172 ALA A O 1
ATOM 1278 N N . GLY A 1 173 ? -14.361 -2.076 8.533 1.00 91.38 173 GLY A N 1
ATOM 1279 C CA . GLY A 1 173 ? -13.597 -0.850 8.724 1.00 91.38 173 GLY A CA 1
ATOM 1280 C C . GLY A 1 173 ? -12.128 -1.001 8.333 1.00 91.38 173 GLY A C 1
ATOM 1281 O O . GLY A 1 173 ? -11.638 -0.257 7.492 1.00 91.38 173 GLY A O 1
ATOM 1282 N N . VAL A 1 174 ? -11.440 -2.007 8.876 1.00 90.50 174 VAL A N 1
ATOM 1283 C CA . VAL A 1 174 ? -10.036 -2.288 8.529 1.00 90.50 174 VAL A CA 1
ATOM 1284 C C . VAL A 1 174 ? -9.913 -2.742 7.065 1.00 90.50 174 VAL A C 1
ATOM 1286 O O . VAL A 1 174 ? -8.933 -2.451 6.391 1.00 90.50 174 VAL A O 1
ATOM 1289 N N . GLY A 1 175 ? -10.920 -3.430 6.523 1.00 88.38 175 GLY A N 1
ATOM 1290 C CA . GLY A 1 175 ? -10.919 -3.864 5.127 1.00 88.38 175 GLY A CA 1
ATOM 1291 C C . GLY A 1 175 ? -11.046 -2.717 4.119 1.00 88.38 175 GLY A C 1
ATOM 1292 O O . GLY A 1 175 ? -10.393 -2.751 3.079 1.00 88.38 175 GLY A O 1
ATOM 1293 N N . CYS A 1 176 ? -11.875 -1.705 4.396 1.00 88.44 176 CYS A N 1
ATOM 1294 C CA . CYS A 1 176 ? -12.104 -0.591 3.468 1.00 88.44 176 CYS A CA 1
ATOM 1295 C C . CYS A 1 176 ? -11.282 0.672 3.773 1.00 88.44 176 CYS A C 1
ATOM 1297 O O . CYS A 1 176 ? -11.134 1.516 2.893 1.00 88.44 176 CYS A O 1
ATOM 1299 N N . GLY A 1 177 ? -10.725 0.797 4.981 1.00 84.81 177 GLY A N 1
ATOM 1300 C CA . GLY A 1 177 ? -9.999 1.979 5.454 1.00 84.81 177 GLY A CA 1
ATOM 1301 C C . GLY A 1 177 ? -8.504 2.025 5.136 1.00 84.81 177 GLY A C 1
ATOM 1302 O O . GLY A 1 177 ? -7.847 2.976 5.544 1.00 84.81 177 GLY A O 1
ATOM 1303 N N . PHE A 1 178 ? -7.951 1.046 4.412 1.00 82.69 178 PHE A N 1
ATOM 1304 C CA . PHE A 1 178 ? -6.495 0.874 4.259 1.00 82.69 178 PHE A CA 1
ATOM 1305 C C . PHE A 1 178 ? -5.749 2.120 3.753 1.00 82.69 178 PHE A C 1
ATOM 1307 O O . PHE A 1 178 ? -4.616 2.376 4.156 1.00 82.69 178 PHE A O 1
ATOM 1314 N N . THR A 1 179 ? -6.378 2.905 2.876 1.00 84.81 179 THR A N 1
ATOM 1315 C CA . THR A 1 179 ? -5.784 4.111 2.277 1.00 84.81 179 THR A CA 1
ATOM 1316 C C . THR A 1 179 ? -6.302 5.417 2.881 1.00 84.81 179 THR A C 1
ATOM 1318 O O . THR A 1 179 ? -5.921 6.485 2.416 1.00 84.81 179 THR A O 1
ATOM 1321 N N . ALA A 1 180 ? -7.210 5.363 3.857 1.00 82.69 180 ALA A N 1
ATOM 1322 C CA . ALA A 1 180 ? -7.808 6.543 4.474 1.00 82.69 180 ALA A CA 1
ATOM 1323 C C . ALA A 1 180 ? -7.284 6.688 5.905 1.00 82.69 180 ALA A C 1
ATOM 1325 O O . ALA A 1 180 ? -7.626 5.897 6.780 1.00 82.69 180 ALA A O 1
ATOM 1326 N N . ASN A 1 181 ? -6.457 7.704 6.153 1.00 82.88 181 ASN A N 1
ATOM 1327 C CA . ASN A 1 181 ? -5.840 7.914 7.460 1.00 82.88 181 ASN A CA 1
ATOM 1328 C C . ASN A 1 181 ? -5.728 9.410 7.811 1.00 82.88 181 ASN A C 1
ATOM 1330 O O . ASN A 1 181 ? -5.821 10.266 6.934 1.00 82.88 181 ASN A O 1
ATOM 1334 N N . LEU A 1 182 ? -5.567 9.734 9.101 1.00 82.19 182 LEU A N 1
ATOM 1335 C CA . LEU A 1 182 ? -5.426 11.127 9.575 1.00 82.19 182 LEU A CA 1
ATOM 1336 C C . LEU A 1 182 ? -3.973 11.579 9.483 1.00 82.19 182 LEU A C 1
ATOM 1338 O O . LEU A 1 182 ? -3.685 12.767 9.373 1.00 82.19 182 LEU A O 1
ATOM 1342 N N . LEU A 1 183 ? -3.075 10.607 9.615 1.00 85.50 183 LEU A N 1
ATOM 1343 C CA . LEU A 1 183 ? -1.640 10.783 9.612 1.00 85.50 183 LEU A CA 1
ATOM 1344 C C . LEU A 1 183 ? -1.070 10.143 8.355 1.00 85.50 183 LEU A C 1
ATOM 1346 O O . LEU A 1 183 ? -1.641 9.201 7.812 1.00 85.50 183 LEU A O 1
ATOM 1350 N N . ILE A 1 184 ? 0.087 10.643 7.936 1.00 85.75 184 ILE A N 1
ATOM 1351 C CA . ILE A 1 184 ? 0.859 10.036 6.856 1.00 85.75 184 ILE A CA 1
ATOM 1352 C C . ILE A 1 184 ? 1.326 8.658 7.324 1.00 85.75 184 ILE A C 1
ATOM 1354 O O . ILE A 1 184 ? 2.032 8.542 8.329 1.00 85.75 184 ILE A O 1
ATOM 1358 N N . VAL A 1 185 ? 0.946 7.626 6.578 1.00 86.00 185 VAL A N 1
ATOM 1359 C CA . VAL A 1 185 ? 1.351 6.241 6.817 1.00 86.00 185 VAL A CA 1
ATOM 1360 C C . VAL A 1 185 ? 2.287 5.742 5.717 1.00 86.00 185 VAL A C 1
ATOM 1362 O O . VAL A 1 185 ? 2.578 6.421 4.730 1.00 86.00 185 VAL A O 1
ATOM 1365 N N . THR A 1 186 ? 2.802 4.527 5.897 1.00 84.44 186 THR A N 1
ATOM 1366 C CA . THR A 1 186 ? 3.746 3.879 4.972 1.00 84.44 186 THR A CA 1
ATOM 1367 C C . THR A 1 186 ? 3.211 3.813 3.544 1.00 84.44 186 THR A C 1
ATOM 1369 O O . THR A 1 186 ? 3.956 4.065 2.595 1.00 84.44 186 THR A O 1
ATOM 1372 N N . THR A 1 187 ? 1.913 3.556 3.389 1.00 87.38 187 THR A N 1
ATOM 1373 C CA . THR A 1 187 ? 1.225 3.518 2.096 1.00 87.38 187 THR A CA 1
ATOM 1374 C C . THR A 1 187 ? 1.308 4.852 1.347 1.00 87.38 187 THR A C 1
ATOM 1376 O O . THR A 1 187 ? 1.564 4.851 0.144 1.00 87.38 187 THR A O 1
ATOM 1379 N N . ASP A 1 188 ? 1.176 5.992 2.031 1.00 88.81 188 ASP A N 1
ATOM 1380 C CA . ASP A 1 188 ? 1.218 7.315 1.391 1.00 88.81 188 ASP A CA 1
ATOM 1381 C C . ASP A 1 188 ? 2.606 7.620 0.825 1.00 88.81 188 ASP A C 1
ATOM 1383 O O . ASP A 1 188 ? 2.755 8.094 -0.306 1.00 88.81 188 ASP A O 1
ATOM 1387 N N . VAL A 1 189 ? 3.647 7.306 1.598 1.00 88.38 189 VAL A N 1
ATOM 1388 C CA . VAL A 1 189 ? 5.044 7.503 1.190 1.00 88.38 189 VAL A CA 1
ATOM 1389 C C . VAL A 1 189 ? 5.394 6.618 -0.005 1.00 88.38 189 VAL A C 1
ATOM 1391 O O . VAL A 1 189 ? 6.028 7.076 -0.957 1.00 88.38 189 VAL A O 1
ATOM 1394 N N . LEU A 1 190 ? 4.925 5.368 -0.007 1.00 89.56 190 LEU A N 1
ATOM 1395 C CA . LEU A 1 190 ? 5.093 4.469 -1.146 1.00 89.56 190 LEU A CA 1
ATOM 1396 C C . LEU A 1 190 ? 4.397 4.984 -2.403 1.00 89.56 190 LEU A C 1
ATOM 1398 O O . LEU A 1 190 ? 5.028 5.095 -3.456 1.00 89.56 190 LEU A O 1
ATOM 1402 N N . LEU A 1 191 ? 3.103 5.294 -2.308 1.00 90.81 191 LEU A N 1
ATOM 1403 C CA . LEU A 1 191 ? 2.300 5.691 -3.464 1.00 90.81 191 LEU A CA 1
ATOM 1404 C C . LEU A 1 191 ? 2.769 7.023 -4.048 1.00 90.81 191 LEU A C 1
ATOM 1406 O O . LEU A 1 191 ? 2.882 7.150 -5.270 1.00 90.81 191 LEU A O 1
ATOM 1410 N N . SER A 1 192 ? 3.091 8.000 -3.198 1.00 90.81 192 SER A N 1
ATOM 1411 C CA . SER A 1 192 ? 3.629 9.294 -3.635 1.00 90.81 192 SER A CA 1
ATOM 1412 C C . SER A 1 192 ? 4.998 9.148 -4.297 1.00 90.81 192 SER A C 1
ATOM 1414 O O . SER A 1 192 ? 5.251 9.757 -5.341 1.00 90.81 192 SER A O 1
ATOM 1416 N N . GLY A 1 193 ? 5.863 8.290 -3.756 1.00 89.75 193 GLY A N 1
ATOM 1417 C CA . GLY A 1 193 ? 7.154 8.000 -4.353 1.00 89.75 193 GLY A CA 1
ATOM 1418 C C . GLY A 1 193 ? 7.017 7.331 -5.729 1.00 89.75 193 GLY A C 1
ATOM 1419 O O . GLY A 1 193 ? 7.636 7.787 -6.690 1.00 89.75 193 GLY A O 1
ATOM 1420 N N . ILE A 1 194 ? 6.193 6.282 -5.856 1.00 90.38 194 ILE A N 1
ATOM 1421 C CA . ILE A 1 194 ? 5.967 5.590 -7.140 1.00 90.38 194 ILE A CA 1
ATOM 1422 C C . ILE A 1 194 ? 5.367 6.561 -8.162 1.00 90.38 194 ILE A C 1
ATOM 1424 O O . ILE A 1 194 ? 5.822 6.623 -9.304 1.00 90.38 194 ILE A O 1
ATOM 1428 N N . SER A 1 195 ? 4.396 7.375 -7.739 1.00 91.12 195 SER A N 1
ATOM 1429 C CA . SER A 1 195 ? 3.791 8.411 -8.583 1.00 91.12 195 SER A CA 1
ATOM 1430 C C . SER A 1 195 ? 4.823 9.435 -9.051 1.00 91.12 195 SER A C 1
ATOM 1432 O O . SER A 1 195 ? 4.785 9.871 -10.199 1.00 91.12 195 SER A O 1
ATOM 1434 N N . THR A 1 196 ? 5.782 9.792 -8.194 1.00 88.50 196 THR A N 1
ATOM 1435 C CA . THR A 1 196 ? 6.875 10.706 -8.545 1.00 88.50 196 THR A CA 1
ATOM 1436 C C . THR A 1 196 ? 7.792 10.100 -9.605 1.00 88.50 196 THR A C 1
ATOM 1438 O O . THR A 1 196 ? 8.142 10.785 -10.565 1.00 88.50 196 THR A O 1
ATOM 1441 N N . GLU A 1 197 ? 8.150 8.821 -9.483 1.00 88.38 197 GLU A N 1
ATOM 1442 C CA . GLU A 1 197 ? 8.974 8.123 -10.479 1.00 88.38 197 GLU A CA 1
ATOM 1443 C C . GLU A 1 197 ? 8.247 7.970 -11.821 1.00 88.38 197 GLU A C 1
ATOM 1445 O O . GLU A 1 197 ? 8.819 8.268 -12.870 1.00 88.38 197 GLU A O 1
ATOM 1450 N N . ALA A 1 198 ? 6.954 7.635 -11.803 1.00 87.00 198 ALA A N 1
ATOM 1451 C CA . ALA A 1 198 ? 6.124 7.619 -13.007 1.00 87.00 198 ALA A CA 1
ATOM 1452 C C . ALA A 1 198 ? 6.016 9.018 -13.648 1.00 87.00 198 ALA A C 1
ATOM 1454 O O . ALA A 1 198 ? 6.149 9.176 -14.864 1.00 87.00 198 ALA A O 1
ATOM 1455 N N . ALA A 1 199 ? 5.847 10.063 -12.833 1.00 85.62 199 ALA A N 1
ATOM 1456 C CA . ALA A 1 199 ? 5.767 11.438 -13.308 1.00 85.62 199 ALA A CA 1
ATOM 1457 C C . ALA A 1 199 ? 7.091 11.939 -13.900 1.00 85.62 199 ALA A C 1
ATOM 1459 O O . ALA A 1 199 ? 7.050 12.725 -14.842 1.00 85.62 199 ALA A O 1
ATOM 1460 N N . LYS A 1 200 ? 8.262 11.501 -13.409 1.00 81.12 200 LYS A N 1
ATOM 1461 C CA . LYS A 1 200 ? 9.571 11.872 -13.986 1.00 81.12 200 LYS A CA 1
ATOM 1462 C C . LYS A 1 200 ? 9.687 11.456 -15.454 1.00 81.12 200 LYS A C 1
ATOM 1464 O O . LYS A 1 200 ? 10.197 12.238 -16.258 1.00 81.12 200 LYS A O 1
ATOM 1469 N N . VAL A 1 201 ? 9.150 10.286 -15.812 1.00 75.94 201 VAL A N 1
ATOM 1470 C CA . VAL A 1 201 ? 9.120 9.793 -17.201 1.00 75.94 201 VAL A CA 1
ATOM 1471 C C . VAL A 1 201 ? 8.339 10.756 -18.106 1.00 75.94 201 VAL A C 1
ATOM 1473 O O . VAL A 1 201 ? 8.815 11.114 -19.181 1.00 75.94 201 VAL A O 1
ATOM 1476 N N . HIS A 1 202 ? 7.194 11.270 -17.645 1.00 60.56 202 HIS A N 1
ATOM 1477 C CA . HIS A 1 202 ? 6.387 12.246 -18.392 1.00 60.56 202 HIS A CA 1
ATOM 1478 C C . HIS A 1 202 ? 6.925 13.684 -18.326 1.00 60.56 202 HIS A C 1
ATOM 1480 O O . HIS A 1 202 ? 6.844 14.435 -19.299 1.00 60.56 202 HIS A O 1
ATOM 1486 N N . ARG A 1 203 ? 7.481 14.100 -17.185 1.00 51.19 203 ARG A N 1
ATOM 1487 C CA . ARG A 1 203 ? 7.957 15.470 -16.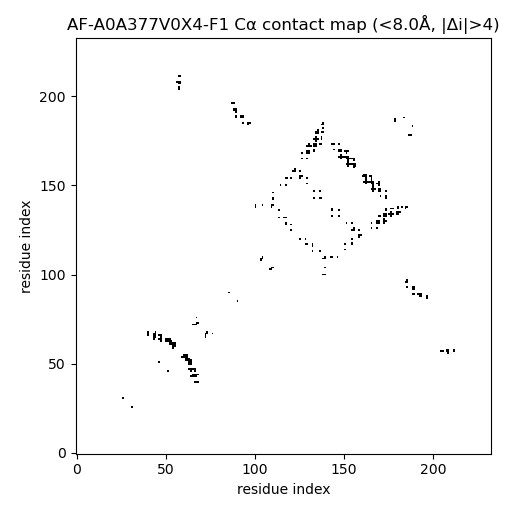953 1.00 51.19 203 ARG A CA 1
ATOM 1488 C C . ARG A 1 203 ? 9.192 15.785 -17.793 1.00 51.19 203 ARG A C 1
ATOM 1490 O O . ARG A 1 203 ? 9.335 16.925 -18.216 1.00 51.19 203 ARG A O 1
ATOM 1497 N N . CYS A 1 204 ? 10.031 14.793 -18.094 1.00 51.66 204 CYS A N 1
ATOM 1498 C CA . CYS A 1 204 ? 11.142 14.964 -19.032 1.00 51.66 204 CYS A CA 1
ATOM 1499 C C . CYS A 1 204 ? 10.656 15.335 -20.451 1.00 51.66 204 CYS A C 1
ATOM 1501 O O . CYS A 1 204 ? 11.319 16.109 -21.136 1.00 51.66 204 CYS A O 1
ATOM 1503 N N . LEU A 1 205 ? 9.465 14.877 -20.867 1.00 50.72 205 LEU A N 1
ATOM 1504 C CA . LEU A 1 205 ? 8.823 15.347 -22.100 1.00 50.72 205 LEU A CA 1
ATOM 1505 C C . LEU A 1 205 ? 8.245 16.767 -21.949 1.00 50.72 205 LEU A C 1
ATOM 1507 O O . LEU A 1 205 ? 8.524 17.626 -22.777 1.00 50.72 205 LEU A O 1
ATOM 1511 N N . PHE A 1 206 ? 7.483 17.047 -20.888 1.00 50.31 206 PHE A N 1
ATOM 1512 C CA . PHE A 1 206 ? 6.767 18.328 -20.743 1.00 50.31 206 PHE A CA 1
ATOM 1513 C C . PHE A 1 206 ? 7.635 19.533 -20.350 1.00 50.31 206 PHE A C 1
ATOM 1515 O O . PHE A 1 206 ? 7.385 20.643 -20.818 1.00 50.31 206 PHE A O 1
ATOM 1522 N N . ALA A 1 207 ? 8.630 19.359 -19.473 1.00 53.22 207 ALA A N 1
ATOM 1523 C CA . ALA A 1 207 ? 9.522 20.452 -19.072 1.00 53.22 207 ALA A CA 1
ATOM 1524 C C . ALA A 1 207 ? 10.327 20.957 -20.276 1.00 53.22 207 ALA A C 1
ATOM 1526 O O . ALA A 1 207 ? 10.424 22.158 -20.503 1.00 53.22 207 ALA A O 1
ATOM 1527 N N . ARG A 1 208 ? 10.780 20.025 -21.119 1.00 51.53 208 ARG A N 1
ATOM 1528 C CA . ARG A 1 208 ? 11.479 20.336 -22.361 1.00 51.53 208 ARG A CA 1
ATOM 1529 C C . ARG A 1 208 ? 10.556 21.063 -23.356 1.00 51.53 208 ARG A C 1
ATOM 1531 O O . ARG A 1 208 ? 10.982 22.057 -23.940 1.00 51.53 208 ARG A O 1
ATOM 1538 N N . GLN A 1 209 ? 9.288 20.644 -23.499 1.00 51.34 209 GLN A N 1
ATOM 1539 C CA . GLN A 1 209 ? 8.294 21.347 -24.338 1.00 51.34 209 GLN A CA 1
ATOM 1540 C C . GLN A 1 209 ? 8.056 22.794 -23.892 1.00 51.34 209 GLN A C 1
ATOM 1542 O O . GLN A 1 209 ? 7.997 23.689 -24.735 1.00 51.34 209 GLN A O 1
ATOM 1547 N N . ARG A 1 210 ? 7.942 23.033 -22.580 1.00 51.34 210 ARG A N 1
ATOM 1548 C CA . ARG A 1 210 ? 7.700 24.369 -22.017 1.00 51.34 210 ARG A CA 1
ATOM 1549 C C . ARG A 1 210 ? 8.856 25.330 -22.291 1.00 51.34 210 ARG A C 1
ATOM 1551 O O . ARG A 1 210 ? 8.611 26.455 -22.722 1.00 51.34 210 ARG A O 1
ATOM 1558 N N . ASP A 1 211 ? 10.093 24.874 -22.104 1.00 53.91 211 ASP A N 1
ATOM 1559 C CA . ASP A 1 211 ? 11.282 25.689 -22.377 1.00 53.91 211 ASP A CA 1
ATOM 1560 C C . ASP A 1 211 ? 11.359 26.080 -23.861 1.00 53.91 211 ASP A C 1
ATOM 1562 O O . ASP A 1 211 ? 11.675 27.222 -24.189 1.00 53.91 211 ASP A O 1
ATOM 1566 N N . ARG A 1 212 ? 10.974 25.185 -24.783 1.00 53.34 212 ARG A N 1
ATOM 1567 C CA . ARG A 1 212 ? 10.943 25.517 -26.217 1.00 53.34 212 ARG A CA 1
ATOM 1568 C C . ARG A 1 212 ? 9.810 26.469 -26.593 1.00 53.34 212 ARG A C 1
ATOM 1570 O O . ARG A 1 212 ? 9.992 27.296 -27.482 1.00 53.34 212 ARG A O 1
ATOM 1577 N N . GLN A 1 213 ? 8.663 26.387 -25.921 1.00 53.12 213 GLN A N 1
ATOM 1578 C CA . GLN A 1 213 ? 7.554 27.317 -26.136 1.00 53.12 213 GLN A CA 1
ATOM 1579 C C . GLN A 1 213 ? 7.925 28.743 -25.701 1.00 53.12 213 GLN A C 1
ATOM 1581 O O . GLN A 1 213 ? 7.587 29.694 -26.400 1.00 53.12 213 GLN A O 1
ATOM 1586 N N . LEU A 1 214 ? 8.682 28.886 -24.605 1.00 57.62 214 LEU A N 1
ATOM 1587 C CA . LEU A 1 214 ? 9.227 30.167 -24.144 1.00 57.62 214 LEU A CA 1
ATOM 1588 C C . LEU A 1 214 ? 10.289 30.733 -25.099 1.00 57.62 214 LEU A C 1
ATOM 1590 O O . LEU A 1 214 ? 10.258 31.926 -25.388 1.00 57.62 214 LEU A O 1
ATOM 1594 N N . VAL A 1 215 ? 11.179 29.895 -25.645 1.00 59.66 215 VAL A N 1
ATOM 1595 C CA . VAL A 1 215 ? 12.166 30.324 -26.658 1.00 59.66 215 VAL A CA 1
ATOM 1596 C C . VAL A 1 215 ? 11.483 30.766 -27.959 1.00 59.66 215 VAL A C 1
ATOM 1598 O O . VAL A 1 215 ? 11.836 31.805 -28.508 1.00 59.66 215 VAL A O 1
ATOM 1601 N N . LEU A 1 216 ? 10.470 30.031 -28.432 1.00 56.62 216 LEU A N 1
ATOM 1602 C CA . LEU A 1 216 ? 9.705 30.404 -29.629 1.00 56.62 216 LEU A CA 1
ATOM 1603 C C . LEU A 1 216 ? 8.899 31.697 -29.431 1.00 56.62 216 LEU A C 1
ATOM 1605 O O . LEU A 1 216 ? 8.820 32.508 -30.349 1.00 56.62 216 LEU A O 1
ATOM 1609 N N . TYR A 1 217 ? 8.331 31.923 -28.242 1.00 53.44 217 TYR A N 1
ATOM 1610 C CA . TYR A 1 217 ? 7.660 33.188 -27.922 1.00 53.44 217 TYR A CA 1
ATOM 1611 C C . TYR A 1 217 ? 8.643 34.359 -27.776 1.00 53.44 217 TYR A C 1
ATOM 1613 O O . TYR A 1 217 ? 8.314 35.474 -28.176 1.00 53.44 217 TYR A O 1
ATOM 1621 N N . GLY A 1 218 ? 9.849 34.115 -27.254 1.00 55.94 218 GLY A N 1
ATOM 1622 C CA . GLY A 1 218 ? 10.917 35.115 -27.180 1.00 55.94 218 GLY A CA 1
ATOM 16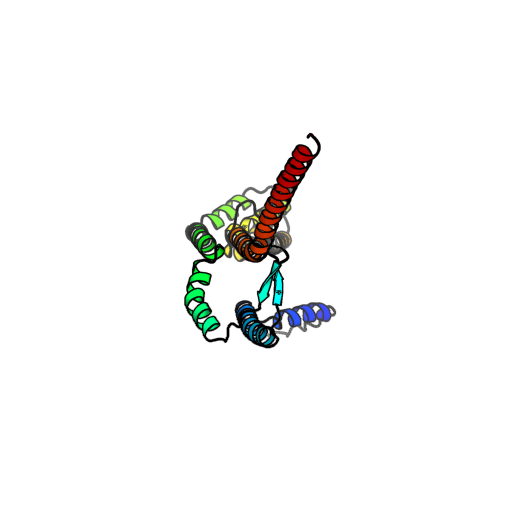23 C C . GLY A 1 218 ? 11.421 35.560 -28.559 1.00 55.94 218 GLY A C 1
ATOM 1624 O O . GLY A 1 218 ? 11.522 36.757 -28.810 1.00 55.94 218 GLY A O 1
ATOM 1625 N N . ASP A 1 219 ? 11.649 34.618 -29.480 1.00 54.88 219 ASP A N 1
ATOM 1626 C CA . ASP A 1 219 ? 12.109 34.897 -30.856 1.00 54.88 219 ASP A CA 1
ATOM 1627 C C . ASP A 1 219 ? 11.012 35.572 -31.712 1.00 54.88 219 ASP A C 1
ATOM 1629 O O . ASP A 1 219 ? 11.283 36.437 -32.546 1.00 54.88 219 ASP A O 1
ATOM 1633 N N . LEU A 1 220 ? 9.732 35.265 -31.459 1.00 55.59 220 LEU A N 1
ATOM 1634 C CA . LEU A 1 220 ? 8.610 35.995 -32.064 1.00 55.59 220 LEU A CA 1
ATOM 1635 C C . LEU A 1 220 ? 8.506 37.440 -31.549 1.00 55.59 220 LEU A C 1
ATOM 1637 O O . LEU A 1 220 ? 8.185 38.335 -32.336 1.00 55.59 220 LEU A O 1
ATOM 1641 N N . GLY A 1 221 ? 8.795 37.683 -30.266 1.00 56.94 221 GLY A N 1
ATOM 1642 C CA . GLY A 1 221 ? 8.842 39.028 -29.684 1.00 56.94 221 GLY A CA 1
ATOM 1643 C C . GLY A 1 221 ? 9.939 39.888 -30.312 1.00 56.94 221 GLY A C 1
ATOM 1644 O O . GLY A 1 221 ? 9.679 41.010 -30.733 1.00 56.94 221 GLY A O 1
ATOM 1645 N N . ASP A 1 222 ? 11.134 39.326 -30.482 1.00 56.41 222 ASP A N 1
ATOM 1646 C CA . ASP A 1 222 ? 12.287 40.036 -31.050 1.00 56.41 222 ASP A CA 1
ATOM 1647 C C . ASP A 1 222 ? 12.110 40.335 -32.556 1.00 56.41 222 ASP A C 1
ATOM 1649 O O . ASP A 1 222 ? 12.352 41.444 -33.036 1.00 56.41 222 ASP A O 1
ATOM 1653 N N . ARG A 1 223 ? 11.549 39.390 -33.328 1.00 54.50 223 ARG A N 1
ATOM 1654 C CA . ARG A 1 223 ? 11.254 39.604 -34.761 1.00 54.50 223 ARG A CA 1
ATOM 1655 C C . ARG A 1 223 ? 10.129 40.600 -35.028 1.00 54.50 223 ARG A C 1
ATOM 1657 O O . ARG A 1 223 ? 10.130 41.253 -36.077 1.00 54.50 223 ARG A O 1
ATOM 1664 N N . SER A 1 224 ? 9.152 40.703 -34.130 1.00 54.81 224 SER A N 1
ATOM 1665 C CA . SER A 1 224 ? 8.071 41.687 -34.255 1.00 54.81 224 SER A CA 1
ATOM 1666 C C . SER A 1 224 ? 8.537 43.096 -33.873 1.00 54.81 224 SER A C 1
ATOM 1668 O O . SER A 1 224 ? 8.107 44.060 -34.511 1.00 54.81 224 SER A O 1
ATOM 1670 N N . ASP A 1 225 ? 9.494 43.217 -32.952 1.00 54.50 225 ASP A N 1
ATOM 1671 C CA . ASP A 1 225 ? 10.148 44.487 -32.620 1.00 54.50 225 ASP A CA 1
ATOM 1672 C C . ASP A 1 225 ? 11.138 44.941 -33.716 1.00 54.50 225 ASP A C 1
ATOM 1674 O O . ASP A 1 225 ? 11.190 46.119 -34.082 1.00 54.50 225 ASP A O 1
ATOM 1678 N N . ALA A 1 226 ? 11.851 44.003 -34.352 1.00 54.53 226 ALA A N 1
ATOM 1679 C CA . ALA A 1 226 ? 12.722 44.281 -35.498 1.00 54.53 226 ALA A CA 1
ATOM 1680 C C . ALA A 1 226 ? 11.953 44.750 -36.755 1.00 54.53 226 ALA A C 1
ATOM 1682 O O . ALA A 1 226 ? 12.427 45.627 -37.485 1.00 54.53 226 ALA A O 1
ATOM 1683 N N . ARG A 1 227 ? 10.739 44.227 -37.000 1.00 54.03 227 ARG A N 1
ATOM 1684 C CA . ARG A 1 227 ? 9.852 44.724 -38.073 1.00 54.03 227 ARG A CA 1
ATOM 1685 C C . ARG A 1 227 ? 9.297 46.121 -37.785 1.00 54.03 227 ARG A C 1
ATOM 1687 O O . ARG A 1 227 ? 9.243 46.941 -38.691 1.00 54.03 227 ARG A O 1
ATOM 1694 N N . ARG A 1 228 ? 8.959 46.446 -36.532 1.00 53.00 228 ARG A N 1
ATOM 1695 C CA . ARG A 1 228 ? 8.509 47.807 -36.170 1.00 53.00 228 ARG A CA 1
ATOM 1696 C C . ARG A 1 228 ? 9.594 48.870 -36.346 1.00 53.00 228 ARG A C 1
ATOM 1698 O O . ARG A 1 228 ? 9.280 50.019 -36.631 1.00 53.00 228 ARG A O 1
ATOM 1705 N N . ARG A 1 229 ? 10.870 48.502 -36.210 1.00 52.72 229 ARG A N 1
ATOM 1706 C CA . ARG A 1 229 ? 12.001 49.422 -36.433 1.00 52.72 229 ARG A CA 1
ATOM 1707 C C . ARG A 1 229 ? 12.328 49.671 -37.906 1.00 52.72 229 ARG A C 1
ATOM 1709 O O . ARG A 1 229 ? 13.034 50.632 -38.197 1.00 52.72 229 ARG A O 1
ATOM 1716 N N . THR A 1 230 ? 11.846 48.830 -38.819 1.00 56.00 230 THR A N 1
ATOM 1717 C CA . THR A 1 230 ? 12.087 48.975 -40.265 1.00 56.00 230 THR A CA 1
ATOM 1718 C C . THR A 1 230 ? 10.978 49.743 -40.990 1.00 56.00 230 THR A C 1
ATOM 1720 O O . THR A 1 230 ? 11.273 50.348 -42.010 1.00 56.00 230 THR A O 1
ATOM 1723 N N . ASP A 1 231 ? 9.768 49.823 -40.427 1.00 53.34 231 ASP A N 1
ATOM 1724 C CA . ASP A 1 231 ? 8.632 50.606 -40.965 1.00 53.34 231 ASP A CA 1
ATOM 1725 C C . ASP A 1 231 ? 8.653 52.106 -40.583 1.00 53.34 231 ASP A C 1
ATOM 1727 O O . ASP A 1 231 ? 7.799 52.881 -41.006 1.00 53.34 231 ASP A O 1
ATOM 1731 N N . HIS A 1 232 ? 9.622 52.536 -39.766 1.00 52.69 232 HIS A N 1
ATOM 1732 C CA . HIS A 1 232 ? 9.773 53.922 -39.292 1.00 52.69 232 HIS A CA 1
ATOM 1733 C C . HIS A 1 232 ? 10.988 54.657 -39.893 1.00 52.69 232 HIS A C 1
ATOM 1735 O O . HIS A 1 232 ? 11.528 55.572 -39.266 1.00 52.69 232 HIS A O 1
ATOM 1741 N N . ARG A 1 233 ? 11.436 54.273 -41.092 1.00 44.22 233 ARG A N 1
ATOM 1742 C CA . ARG A 1 233 ? 12.457 55.010 -41.854 1.00 44.22 233 ARG A CA 1
ATOM 1743 C C . ARG A 1 233 ? 11.961 55.421 -43.226 1.00 44.22 233 ARG A C 1
ATOM 1745 O O . ARG A 1 233 ? 11.279 54.595 -43.863 1.00 44.22 233 ARG A O 1
#

InterPro domains:
  IPR004697 p-Aminobenzoyl-glutamate transport protein AbgT [PF03806] (16-201)
  IPR004697 p-Aminobenzoyl-glutamate transport protein AbgT [PTHR30282] (7-201)

Secondary structure (DSSP, 8-state):
----------TTHHHHHHHHHHHTTSPPHHHHHHHHHHHHHHHHHHHHHTT-EEE-TTT--EEEPPPTTSHHHHHHHHHHHHHHHHT-HHHHHHHHHHHHHHHHHHTTHHHHHHHHHHTT--TTTHHHHHHHHHHHGGGGTTHHHHHHHHHHHHHHHHTTS-HHHHHHHHHHHHHH-TT--SS--HHHHHHHHHHHHHHHHHHHHHHHHHHHHHHHHHHHHHHHHHHHHHTT-

pLDDT: mean 81.34, std 15.02, range [37.25, 96.56]

Organism: Klebsiella pneumoniae (NCBI:txid573)

Radius of gyration: 29.0 Å; Cα contacts (8 Å, |Δi|>4): 188; chains: 1; bounding box: 54×94×69 Å